Protein AF-A0A9P5Q389-F1 (afdb_monomer)

pLDDT: mean 79.46, std 16.92, range [33.91, 96.62]

Organism: NCBI:txid206335

Radius of gyration: 20.59 Å; Cα contacts (8 Å, |Δi|>4): 496; chains: 1; bounding box: 66×44×54 Å

Structure (mmCIF, N/CA/C/O backbone):
data_AF-A0A9P5Q389-F1
#
_entry.id   AF-A0A9P5Q389-F1
#
loop_
_atom_site.group_PDB
_atom_site.id
_atom_site.type_symbol
_atom_site.label_atom_id
_atom_site.label_alt_id
_atom_site.label_comp_id
_atom_site.label_asym_id
_atom_site.label_entity_id
_atom_site.label_seq_id
_atom_site.pdbx_PDB_ins_code
_atom_site.Cartn_x
_atom_site.Cartn_y
_atom_site.Cartn_z
_atom_site.occupancy
_atom_site.B_iso_or_equiv
_atom_site.auth_seq_id
_atom_site.auth_comp_id
_atom_site.auth_asym_id
_atom_site.auth_atom_id
_atom_site.pdbx_PDB_model_num
ATOM 1 N N . ILE A 1 1 ? -10.014 -5.787 -1.035 1.00 92.19 1 ILE A N 1
ATOM 2 C CA . ILE A 1 1 ? -10.105 -6.565 0.224 1.00 92.19 1 ILE A CA 1
ATOM 3 C C . ILE A 1 1 ? -8.735 -7.150 0.567 1.00 92.19 1 ILE A C 1
ATOM 5 O O . ILE A 1 1 ? -7.929 -7.261 -0.348 1.00 92.19 1 ILE A O 1
ATOM 9 N N . GLN A 1 2 ? -8.460 -7.483 1.830 1.00 91.69 2 GLN A N 1
ATOM 10 C CA . GLN A 1 2 ? -7.205 -8.106 2.279 1.00 91.69 2 GLN A CA 1
ATOM 11 C C . GLN A 1 2 ? -7.466 -8.921 3.549 1.00 91.69 2 GLN A C 1
ATOM 13 O O . GLN A 1 2 ? -7.963 -8.372 4.526 1.00 91.69 2 GLN A O 1
ATOM 18 N N . PHE A 1 3 ? -7.138 -10.213 3.559 1.00 88.88 3 PHE A N 1
ATOM 19 C CA . PHE A 1 3 ? -7.260 -11.040 4.769 1.00 88.88 3 PHE A CA 1
ATOM 20 C C . PHE A 1 3 ? -6.256 -10.568 5.814 1.00 88.88 3 PHE A C 1
ATOM 22 O O . PHE A 1 3 ? -5.120 -10.281 5.440 1.00 88.88 3 PHE A O 1
ATOM 29 N N . LEU A 1 4 ? -6.646 -10.497 7.088 1.00 84.25 4 LEU A N 1
ATOM 30 C CA . LEU A 1 4 ? -5.744 -10.287 8.231 1.00 84.25 4 LEU A CA 1
ATOM 31 C C . LEU A 1 4 ? -5.315 -11.630 8.832 1.00 84.25 4 LEU A C 1
ATOM 33 O O . LEU A 1 4 ? -4.145 -11.810 9.146 1.00 84.25 4 LEU A O 1
ATOM 37 N N . ASP A 1 5 ? -6.252 -12.567 8.911 1.00 84.75 5 ASP A N 1
ATOM 38 C CA . ASP A 1 5 ? -6.086 -13.966 9.300 1.00 84.75 5 ASP A CA 1
ATOM 39 C C . ASP A 1 5 ? -7.323 -14.749 8.803 1.00 84.75 5 ASP A C 1
ATOM 41 O O . ASP A 1 5 ? -8.099 -14.238 7.989 1.00 84.75 5 ASP A O 1
ATOM 45 N N . GLU A 1 6 ? -7.507 -15.985 9.261 1.00 84.94 6 GLU A N 1
ATOM 46 C CA . GLU A 1 6 ? -8.662 -16.827 8.908 1.00 84.94 6 GLU A CA 1
ATOM 47 C C . GLU A 1 6 ? -9.996 -16.321 9.493 1.00 84.94 6 GLU A C 1
ATOM 49 O O . GLU A 1 6 ? -11.072 -16.706 9.042 1.00 84.94 6 GLU A O 1
ATOM 54 N N . THR A 1 7 ? -9.942 -15.445 10.499 1.00 88.88 7 THR A N 1
ATOM 55 C CA . THR A 1 7 ? -11.099 -14.911 11.231 1.00 88.88 7 THR A CA 1
ATOM 56 C C . THR A 1 7 ? -11.498 -13.520 10.747 1.00 88.88 7 THR A C 1
ATOM 58 O O . THR A 1 7 ? -12.670 -13.150 10.857 1.00 88.88 7 THR A O 1
ATOM 61 N N . TYR A 1 8 ? -10.560 -12.742 10.208 1.00 89.94 8 TYR A N 1
ATOM 62 C CA . TYR A 1 8 ? -10.758 -11.331 9.910 1.00 89.94 8 TYR A CA 1
ATOM 63 C C . TYR A 1 8 ? -10.320 -10.922 8.500 1.00 89.94 8 TYR A C 1
ATOM 65 O O . TYR A 1 8 ? -9.252 -11.281 8.001 1.00 89.94 8 TYR A O 1
ATOM 73 N N . LEU A 1 9 ? -11.132 -10.063 7.882 1.00 92.38 9 LEU A N 1
ATOM 74 C CA . LEU A 1 9 ? -10.912 -9.504 6.548 1.00 92.38 9 LEU A CA 1
ATOM 75 C C . LEU A 1 9 ? -11.013 -7.979 6.585 1.00 92.38 9 LEU A C 1
ATOM 77 O O . LEU A 1 9 ? -11.924 -7.425 7.193 1.00 92.38 9 LEU A O 1
ATOM 81 N N . PHE A 1 10 ? -10.138 -7.293 5.859 1.00 94.31 10 PHE A N 1
ATOM 82 C CA . PHE A 1 10 ? -10.276 -5.873 5.575 1.00 94.31 10 PHE A CA 1
ATOM 83 C C . PHE A 1 10 ? -10.960 -5.599 4.237 1.00 94.31 10 PHE A C 1
ATOM 85 O O . PHE A 1 10 ? -10.631 -6.190 3.203 1.00 94.31 10 PHE A O 1
ATOM 92 N N . GLY A 1 11 ? -11.844 -4.606 4.239 1.00 95.25 11 GLY A N 1
ATOM 93 C CA . GLY A 1 11 ? -12.349 -3.936 3.044 1.00 95.25 11 GLY A CA 1
ATOM 94 C C . GLY A 1 11 ? -11.998 -2.452 3.069 1.00 95.25 11 GLY A C 1
ATOM 95 O O . GLY A 1 11 ? -11.975 -1.845 4.131 1.00 95.25 11 GLY A O 1
ATOM 96 N N . VAL A 1 12 ? -11.735 -1.872 1.900 1.00 95.75 12 VAL A N 1
ATOM 97 C CA . VAL A 1 12 ? -11.647 -0.416 1.714 1.00 95.75 12 VAL A CA 1
ATOM 98 C C . VAL A 1 12 ? -12.738 0.011 0.751 1.00 95.75 12 VAL A C 1
ATOM 100 O O . VAL A 1 12 ? -13.027 -0.712 -0.203 1.00 95.75 12 VAL A O 1
ATOM 103 N N . GLY A 1 13 ? -13.346 1.161 1.002 1.00 92.56 13 GLY A N 1
ATOM 104 C CA . GLY A 1 13 ? -14.409 1.699 0.163 1.00 92.56 13 GLY A CA 1
ATOM 105 C C . GLY A 1 13 ? -14.805 3.107 0.582 1.00 92.56 13 GLY A C 1
ATOM 106 O O . GLY A 1 13 ? -14.209 3.683 1.489 1.00 92.56 13 GLY A O 1
ATOM 107 N N . SER A 1 14 ? -15.817 3.659 -0.081 1.00 90.69 14 SER A N 1
ATOM 108 C CA . SER A 1 14 ? -16.408 4.947 0.281 1.00 90.69 14 SER A CA 1
ATOM 109 C C . SER A 1 14 ? -17.821 4.734 0.817 1.00 90.69 14 SER A C 1
ATOM 111 O O . SER A 1 14 ? -18.587 3.944 0.263 1.00 90.69 14 SER A O 1
ATOM 113 N N . ARG A 1 15 ? -18.174 5.426 1.903 1.00 88.75 15 ARG A N 1
ATOM 114 C CA . ARG A 1 15 ? -19.528 5.454 2.464 1.00 88.75 15 ARG A CA 1
ATOM 115 C C . ARG A 1 15 ? -19.932 6.895 2.728 1.00 88.75 15 ARG A C 1
ATOM 117 O O . ARG A 1 15 ? -19.291 7.579 3.522 1.00 88.75 15 ARG A O 1
ATOM 124 N N . SER A 1 16 ? -21.000 7.343 2.069 1.00 88.44 16 SER A N 1
ATOM 125 C CA . SER A 1 16 ? -21.511 8.718 2.175 1.00 88.44 16 SER A CA 1
ATOM 126 C C . SER A 1 16 ? -20.417 9.776 1.952 1.00 88.44 16 SER A C 1
ATOM 128 O O . SER A 1 16 ? -20.293 10.720 2.727 1.00 88.44 16 SER A O 1
ATOM 130 N N . GLY A 1 17 ? -19.567 9.570 0.938 1.00 87.31 17 GLY A N 1
ATOM 131 C CA . GLY A 1 17 ? -18.459 10.473 0.600 1.00 87.31 17 GLY A CA 1
ATOM 132 C C . GLY A 1 17 ? -17.244 10.393 1.530 1.00 87.31 17 GLY A C 1
ATOM 133 O O . GLY A 1 17 ? -16.300 11.154 1.363 1.00 87.31 17 GLY A O 1
ATOM 134 N N . THR A 1 18 ? -17.235 9.486 2.511 1.00 92.44 18 THR A N 1
ATOM 135 C CA . THR A 1 18 ? -16.083 9.259 3.395 1.00 92.44 18 THR A CA 1
ATOM 136 C C . THR A 1 18 ? -15.362 7.979 2.993 1.00 92.44 18 THR A C 1
ATOM 138 O O . THR A 1 18 ? -15.992 6.927 2.902 1.00 92.44 18 THR A O 1
ATOM 141 N N . ALA A 1 19 ? -14.044 8.039 2.811 1.00 95.38 19 ALA A N 1
ATOM 142 C CA . ALA A 1 19 ? -13.217 6.850 2.634 1.00 95.38 19 ALA A CA 1
ATOM 143 C C . ALA A 1 19 ? -13.101 6.071 3.959 1.00 95.38 19 ALA A C 1
ATOM 145 O O . ALA A 1 19 ? -12.779 6.647 4.998 1.00 95.38 19 ALA A O 1
ATOM 146 N N . ILE A 1 20 ? -13.366 4.764 3.935 1.00 96.00 20 ILE A N 1
ATOM 147 C CA . ILE A 1 20 ? -13.424 3.894 5.115 1.00 96.00 20 ILE A CA 1
ATOM 148 C C . ILE A 1 20 ? -12.597 2.625 4.881 1.00 96.00 20 ILE A C 1
ATOM 150 O O . ILE A 1 20 ? -12.678 1.993 3.826 1.00 96.00 20 ILE A O 1
ATOM 154 N N . LEU A 1 21 ? -11.850 2.226 5.909 1.00 96.06 21 LEU A N 1
ATOM 155 C CA . LEU A 1 21 ? -11.305 0.887 6.099 1.00 96.06 21 LEU A CA 1
ATOM 156 C C . LEU A 1 21 ? -12.213 0.130 7.082 1.00 96.06 21 LEU A C 1
ATOM 158 O O . LEU A 1 21 ? -12.346 0.525 8.236 1.00 96.06 21 LEU A O 1
ATOM 162 N N . SER A 1 22 ? -12.829 -0.962 6.644 1.00 95.12 22 SER A N 1
ATOM 163 C CA . SER A 1 22 ? -13.725 -1.794 7.455 1.00 95.12 22 SER A CA 1
ATOM 164 C C . SER A 1 22 ? -13.050 -3.117 7.807 1.00 95.12 22 SER A C 1
ATOM 166 O O . SER A 1 22 ? -12.507 -3.789 6.930 1.00 95.12 22 SER A O 1
ATOM 168 N N . LEU A 1 23 ? -13.113 -3.500 9.080 1.00 93.75 23 LEU A N 1
ATOM 169 C CA . LEU A 1 23 ? -12.704 -4.805 9.592 1.00 93.75 23 LEU A CA 1
ATOM 170 C C . LEU A 1 23 ? -13.939 -5.698 9.721 1.00 93.75 23 LEU A C 1
ATOM 172 O O . LEU A 1 23 ? -14.849 -5.394 10.493 1.00 93.75 23 LEU A O 1
ATOM 176 N N . TYR A 1 24 ? -13.954 -6.802 8.990 1.00 93.25 24 TYR A N 1
ATOM 177 C CA . TYR A 1 24 ? -15.019 -7.796 8.986 1.00 93.25 24 TYR A CA 1
ATOM 178 C C . TYR A 1 24 ? -14.593 -9.029 9.779 1.00 93.25 24 TYR A C 1
ATOM 180 O O . TYR A 1 24 ? -13.467 -9.495 9.627 1.00 93.25 24 TYR A O 1
ATOM 188 N N . ASN A 1 25 ? -15.503 -9.576 10.583 1.00 92.38 25 ASN A N 1
ATOM 189 C CA . ASN A 1 25 ? -15.390 -10.923 11.132 1.00 92.38 25 ASN A CA 1
ATOM 190 C C . ASN A 1 25 ? -15.998 -11.902 10.123 1.00 92.38 25 ASN A C 1
ATOM 192 O O . ASN A 1 25 ? -17.162 -11.761 9.742 1.00 92.38 25 ASN A O 1
ATOM 196 N N . ILE A 1 26 ? -15.187 -12.865 9.698 1.00 93.88 26 ILE A N 1
ATOM 197 C CA . ILE A 1 26 ? -15.511 -13.903 8.719 1.00 93.88 26 ILE A CA 1
ATOM 198 C C . ILE A 1 26 ? -15.415 -15.320 9.305 1.00 93.88 26 ILE A C 1
ATOM 200 O O . ILE A 1 26 ? -15.511 -16.283 8.552 1.00 93.88 26 ILE A O 1
ATOM 204 N N . SER A 1 27 ? -15.300 -15.468 10.634 1.00 91.69 27 SER A N 1
ATOM 205 C CA . SER A 1 27 ? -15.284 -16.780 11.322 1.00 91.69 27 SER A CA 1
ATOM 206 C C . SER A 1 27 ? -16.447 -17.697 10.931 1.00 91.69 27 SER A C 1
ATOM 208 O O . SER A 1 27 ? -16.333 -18.919 10.990 1.00 91.69 27 SER A O 1
ATOM 210 N N . LYS A 1 28 ? -17.579 -17.109 10.528 1.00 91.94 28 LYS A N 1
ATOM 211 C CA . LYS A 1 28 ? -18.717 -17.801 9.927 1.00 91.94 28 LYS A CA 1
ATOM 212 C C . LYS A 1 28 ? -19.056 -17.120 8.607 1.00 91.94 28 LYS A C 1
ATOM 214 O O . LYS A 1 28 ? -19.668 -16.056 8.603 1.00 91.94 28 LYS A O 1
ATOM 219 N N . VAL A 1 29 ? -18.705 -17.752 7.487 1.00 85.62 29 VAL A N 1
ATOM 220 C CA . VAL A 1 29 ? -18.926 -17.207 6.130 1.00 85.62 29 VAL A CA 1
ATOM 221 C C . VAL A 1 29 ? -20.405 -16.905 5.852 1.00 85.62 29 VAL A C 1
ATOM 223 O O . VAL A 1 29 ? -20.724 -15.978 5.116 1.00 85.62 29 VAL A O 1
ATOM 226 N N . THR A 1 30 ? -21.326 -17.630 6.490 1.00 91.50 30 THR A N 1
ATOM 227 C CA . THR A 1 30 ? -22.775 -17.389 6.391 1.00 91.50 30 THR A CA 1
ATOM 228 C C . THR A 1 30 ? -23.250 -16.128 7.122 1.00 91.50 30 THR A C 1
ATOM 230 O O . THR A 1 30 ? -24.386 -15.709 6.929 1.00 91.50 30 THR A O 1
ATOM 233 N N . SER A 1 31 ? -22.410 -15.524 7.965 1.00 91.81 31 SER A N 1
ATOM 234 C CA . SER A 1 31 ? -22.757 -14.397 8.833 1.00 91.81 31 SER A CA 1
ATOM 235 C C . SER A 1 31 ? -21.574 -13.434 8.974 1.00 91.81 31 SER A C 1
ATOM 237 O O . SER A 1 31 ? -21.060 -13.207 10.072 1.00 91.81 31 SER A O 1
ATOM 239 N N . VAL A 1 32 ? -21.140 -12.856 7.855 1.00 92.62 32 VAL A N 1
ATOM 240 C CA . VAL A 1 32 ? -20.089 -11.832 7.847 1.00 92.62 32 VAL A CA 1
ATOM 241 C C . VAL A 1 32 ? -20.609 -10.543 8.485 1.00 92.62 32 VAL A C 1
ATOM 243 O O . VAL A 1 32 ? -21.634 -10.005 8.070 1.00 92.62 32 VAL A O 1
ATOM 246 N N . SER A 1 33 ? -19.885 -10.015 9.473 1.00 93.06 33 SER A N 1
ATOM 247 C CA . SER A 1 33 ? -20.267 -8.789 10.188 1.00 93.06 33 SER A CA 1
ATOM 248 C C . SER A 1 33 ? -19.117 -7.795 10.259 1.00 93.06 33 SER A C 1
ATOM 250 O O . SER A 1 33 ? -17.973 -8.188 10.494 1.00 93.06 33 SER A O 1
ATOM 252 N N . VAL A 1 34 ? -19.416 -6.501 10.141 1.00 92.75 34 VAL A N 1
ATOM 253 C CA . VAL A 1 34 ? -18.435 -5.440 10.405 1.00 92.75 34 VAL A CA 1
ATOM 254 C C . VAL A 1 34 ? -18.197 -5.353 11.910 1.00 92.75 34 VAL A C 1
ATOM 256 O O . VAL A 1 34 ? -19.126 -5.136 12.680 1.00 92.75 34 VAL A O 1
ATOM 259 N N . VAL A 1 35 ? -16.945 -5.510 12.327 1.00 91.56 35 VAL A N 1
ATOM 260 C CA . VAL A 1 35 ? -16.512 -5.365 13.724 1.00 91.56 35 VAL A CA 1
ATOM 261 C C . VAL A 1 35 ? -16.177 -3.912 14.024 1.00 91.56 35 VAL A C 1
ATOM 263 O O . VAL A 1 35 ? -16.454 -3.413 15.114 1.00 91.56 35 VAL A O 1
ATOM 266 N N . ARG A 1 36 ? -15.529 -3.242 13.066 1.00 91.75 36 ARG A N 1
ATOM 267 C CA . ARG A 1 36 ? -14.994 -1.896 13.250 1.00 91.75 36 ARG A CA 1
ATOM 268 C C . ARG A 1 36 ? -14.769 -1.194 11.921 1.00 91.75 36 ARG A C 1
ATOM 270 O O . ARG A 1 36 ? -14.479 -1.834 10.912 1.00 91.75 36 ARG A O 1
ATOM 277 N N . GLU A 1 37 ? -14.838 0.126 11.950 1.00 94.50 37 GLU A N 1
ATOM 278 C CA . GLU A 1 37 ? -14.574 1.000 10.816 1.00 94.50 37 GLU A CA 1
ATOM 279 C C . GLU A 1 37 ? -13.590 2.097 11.196 1.00 94.50 37 GLU A C 1
ATOM 281 O O . GLU A 1 37 ? -13.672 2.690 12.271 1.00 94.50 37 GLU A O 1
ATOM 286 N N . PHE A 1 38 ? -12.680 2.390 10.281 1.00 95.19 38 PHE A N 1
ATOM 287 C CA . PHE A 1 38 ? -11.634 3.382 10.431 1.00 95.19 38 PHE A CA 1
ATOM 288 C C . PHE A 1 38 ? -11.760 4.377 9.281 1.00 95.19 38 PHE A C 1
ATOM 290 O O . PHE A 1 38 ? -11.709 3.995 8.112 1.00 95.19 38 PHE A O 1
ATOM 297 N N . GLU A 1 39 ? -11.945 5.655 9.591 1.00 96.25 39 GLU A N 1
ATOM 298 C CA . GLU A 1 39 ? -11.978 6.696 8.564 1.00 96.25 39 GLU A CA 1
ATOM 299 C C . GLU A 1 39 ? -10.592 6.908 7.976 1.00 96.25 39 GLU A C 1
ATOM 301 O O . GLU A 1 39 ? -9.644 7.175 8.707 1.00 96.25 39 GLU A O 1
ATOM 306 N N . LEU A 1 40 ? -10.474 6.826 6.661 1.00 96.00 40 LEU A N 1
ATOM 307 C CA . LEU A 1 40 ? -9.260 7.177 5.936 1.00 96.00 40 LEU A CA 1
ATOM 308 C C . LEU A 1 40 ? -9.180 8.706 5.746 1.00 96.00 40 LEU A C 1
ATOM 310 O O . LEU A 1 40 ? -10.146 9.415 6.047 1.00 96.00 40 LEU A O 1
ATOM 314 N N . PRO A 1 41 ? -8.035 9.246 5.284 1.00 94.44 41 PRO A N 1
ATOM 315 C CA . PRO A 1 41 ? -7.897 10.676 5.034 1.00 94.44 41 PRO A CA 1
ATOM 316 C C . PRO A 1 41 ? -9.037 11.227 4.171 1.00 94.44 41 PRO A C 1
ATOM 318 O O . PRO A 1 41 ? -9.398 10.635 3.156 1.00 94.44 41 PRO A O 1
ATOM 321 N N . GLY A 1 42 ? -9.573 12.394 4.542 1.00 90.38 42 GLY A N 1
ATOM 322 C CA . GLY A 1 42 ? -10.685 13.015 3.810 1.00 90.38 42 GLY A CA 1
ATOM 323 C C . GLY A 1 42 ? -10.365 13.306 2.340 1.00 90.38 42 GLY A C 1
ATOM 324 O O . GLY A 1 42 ? -11.252 13.258 1.500 1.00 90.38 42 GLY A O 1
ATOM 325 N N . THR A 1 43 ? -9.087 13.507 2.006 1.00 88.88 43 THR A N 1
ATOM 326 C CA . THR A 1 43 ? -8.601 13.688 0.628 1.00 88.88 43 THR A CA 1
ATOM 327 C C . THR A 1 43 ? -8.751 12.442 -0.255 1.00 88.88 43 THR A C 1
ATOM 329 O O . THR A 1 43 ? -8.461 12.504 -1.446 1.00 88.88 43 THR A O 1
ATOM 332 N N . TRP A 1 44 ? -9.167 11.301 0.305 1.00 91.38 44 TRP A N 1
ATOM 333 C CA . TRP A 1 44 ? -9.342 10.032 -0.407 1.00 91.38 44 TRP A CA 1
ATOM 334 C C . TRP A 1 44 ? -10.809 9.741 -0.775 1.00 91.38 44 TRP A C 1
ATOM 336 O O . TRP A 1 44 ? -11.113 8.647 -1.243 1.00 91.38 44 TRP A O 1
ATOM 346 N N . SER A 1 45 ? -11.733 10.687 -0.569 1.00 87.00 45 SER A N 1
ATOM 347 C CA . SER A 1 45 ? -13.169 10.524 -0.864 1.00 87.00 45 SER A CA 1
ATOM 348 C C . SER A 1 45 ? -13.464 10.088 -2.304 1.00 87.00 45 SER A C 1
ATOM 350 O O . SER A 1 45 ? -14.375 9.289 -2.521 1.00 87.00 45 SER A O 1
ATOM 352 N N . ASP A 1 46 ? -12.663 10.569 -3.259 1.00 86.19 46 ASP A N 1
ATOM 353 C CA . ASP A 1 46 ? -12.860 10.406 -4.707 1.00 86.19 46 ASP A CA 1
ATOM 354 C C . ASP A 1 46 ? -11.755 9.559 -5.361 1.00 86.19 46 ASP A C 1
ATOM 356 O O . ASP A 1 46 ? -11.388 9.735 -6.531 1.00 86.19 46 ASP A O 1
ATOM 360 N N . THR A 1 47 ? -11.186 8.626 -4.599 1.00 89.25 47 THR A N 1
ATOM 361 C CA . THR A 1 47 ? -10.103 7.754 -5.057 1.00 89.25 47 THR A CA 1
ATOM 362 C C . THR A 1 47 ? -10.512 6.284 -5.053 1.00 89.25 47 THR A C 1
ATOM 364 O O . THR A 1 47 ? -11.344 5.815 -4.278 1.00 89.25 47 THR A O 1
ATOM 367 N N . THR A 1 48 ? -9.900 5.523 -5.952 1.00 90.81 48 THR A N 1
ATOM 368 C CA . THR A 1 48 ? -9.886 4.068 -5.901 1.00 90.81 48 THR A CA 1
ATOM 369 C C . THR A 1 48 ? -8.836 3.638 -4.892 1.00 90.81 48 THR A C 1
ATOM 371 O O . THR A 1 48 ? -7.649 3.937 -5.040 1.00 90.81 48 THR A O 1
ATOM 374 N N . MET A 1 49 ? -9.270 2.905 -3.873 1.00 94.12 49 MET A N 1
ATOM 375 C CA . MET A 1 49 ? -8.389 2.376 -2.842 1.00 94.12 49 MET A CA 1
ATOM 376 C C . MET A 1 49 ? -8.093 0.902 -3.086 1.00 94.12 49 MET A C 1
ATOM 378 O O . MET A 1 49 ? -8.988 0.115 -3.397 1.00 94.12 49 MET A O 1
ATOM 382 N N . ARG A 1 50 ? -6.835 0.509 -2.902 1.00 94.38 50 ARG A N 1
ATOM 383 C CA . ARG A 1 50 ? -6.397 -0.885 -3.023 1.00 94.38 50 ARG A CA 1
ATOM 384 C C . ARG A 1 50 ? -5.420 -1.251 -1.922 1.00 94.38 50 ARG A C 1
ATOM 386 O O . ARG A 1 50 ? -4.599 -0.434 -1.517 1.00 94.38 50 ARG A O 1
ATOM 393 N N . PHE A 1 51 ? -5.482 -2.497 -1.478 1.00 95.31 51 PHE A N 1
ATOM 394 C CA . PHE A 1 51 ? -4.431 -3.059 -0.639 1.00 95.31 51 PHE A CA 1
ATOM 395 C C . PHE A 1 51 ? -3.249 -3.474 -1.501 1.00 95.31 51 PHE A C 1
ATOM 397 O O . PHE A 1 51 ? -3.431 -3.892 -2.643 1.00 95.31 51 PHE A O 1
ATOM 404 N N . SER A 1 52 ? -2.051 -3.380 -0.936 1.00 94.00 52 SER A N 1
ATOM 405 C CA . SER A 1 52 ? -0.885 -4.086 -1.463 1.00 94.00 52 SER A CA 1
ATOM 406 C C . SER A 1 52 ? -0.577 -5.237 -0.520 1.00 94.00 52 SER A C 1
ATOM 408 O O . SER A 1 52 ? -0.309 -5.020 0.663 1.00 94.00 52 SER A O 1
ATOM 410 N N . THR A 1 53 ? -0.705 -6.459 -1.028 1.00 90.19 53 THR A N 1
ATOM 411 C CA . THR A 1 53 ? -0.515 -7.669 -0.231 1.00 90.19 53 THR A CA 1
ATOM 412 C C . THR A 1 53 ? 0.937 -7.777 0.209 1.00 90.19 53 THR A C 1
ATOM 414 O O . THR A 1 53 ? 1.851 -7.594 -0.593 1.00 90.19 53 THR A O 1
ATOM 417 N N . ASN A 1 54 ? 1.135 -8.071 1.492 1.00 89.81 54 ASN A N 1
ATOM 418 C CA . ASN A 1 54 ? 2.450 -8.331 2.051 1.00 89.81 54 ASN A CA 1
ATOM 419 C C . ASN A 1 54 ? 2.808 -9.809 1.850 1.00 89.81 54 ASN A C 1
ATOM 421 O O . ASN A 1 54 ? 2.178 -10.676 2.462 1.00 89.81 54 ASN A O 1
ATOM 425 N N . SER A 1 55 ? 3.783 -10.069 0.974 1.00 87.12 55 SER A N 1
ATOM 426 C CA . SER A 1 55 ? 4.157 -11.406 0.492 1.00 87.12 55 SER A CA 1
ATOM 427 C C . SER A 1 55 ? 5.046 -12.205 1.445 1.00 87.12 55 SER A C 1
ATOM 429 O O . SER A 1 55 ? 5.255 -13.392 1.206 1.00 87.12 55 SER A O 1
ATOM 431 N N . SER A 1 56 ? 5.543 -11.598 2.530 1.00 81.81 56 SER A N 1
ATOM 432 C CA . SER A 1 56 ? 6.244 -12.351 3.576 1.00 81.81 56 SER A CA 1
ATOM 433 C C . SER A 1 56 ? 5.288 -13.394 4.189 1.00 81.81 56 SER A C 1
ATOM 435 O O . SER A 1 56 ? 4.066 -13.198 4.146 1.00 81.81 56 SER A O 1
ATOM 437 N N . PRO A 1 57 ? 5.770 -14.501 4.766 1.00 75.44 57 PRO A N 1
ATOM 438 C CA . PRO A 1 57 ? 4.941 -15.419 5.538 1.00 75.44 57 PRO A CA 1
ATOM 439 C C . PRO A 1 57 ? 4.370 -14.767 6.805 1.00 75.44 57 PRO A C 1
ATOM 441 O O . PRO A 1 57 ? 4.957 -13.859 7.405 1.00 75.44 57 PRO A O 1
ATOM 444 N N . ARG A 1 58 ? 3.186 -15.215 7.219 1.00 73.00 58 ARG A N 1
ATOM 445 C CA . ARG A 1 58 ? 2.642 -14.921 8.550 1.00 73.00 58 ARG A CA 1
ATOM 446 C C . ARG A 1 58 ? 3.190 -15.948 9.548 1.00 73.00 58 ARG A C 1
ATOM 448 O O . ARG A 1 58 ? 3.673 -17.004 9.155 1.00 73.00 58 ARG A O 1
ATOM 455 N N . SER A 1 59 ? 3.178 -15.608 10.838 1.00 60.44 59 SER A N 1
ATOM 456 C CA . SER A 1 59 ? 3.784 -16.404 11.926 1.00 60.44 59 SER A CA 1
ATOM 457 C C . SER A 1 59 ? 3.211 -17.820 12.096 1.00 60.44 59 SER A C 1
ATOM 459 O O . SER A 1 59 ? 3.738 -18.598 12.878 1.00 60.44 59 SER A O 1
ATOM 461 N N . ASP A 1 60 ? 2.112 -18.128 11.416 1.00 53.12 60 ASP A N 1
ATOM 462 C CA . ASP A 1 60 ? 1.405 -19.409 11.359 1.00 53.12 60 ASP A CA 1
ATOM 463 C C . ASP A 1 60 ? 1.950 -20.370 10.285 1.00 53.12 60 ASP A C 1
ATOM 465 O O . ASP A 1 60 ? 1.576 -21.542 10.271 1.00 53.12 60 ASP A O 1
ATOM 469 N N . VAL A 1 61 ? 2.859 -19.920 9.415 1.00 53.72 61 VAL A N 1
ATOM 470 C CA . VAL A 1 61 ? 3.494 -20.773 8.405 1.00 53.72 61 VAL A CA 1
ATOM 471 C C . VAL A 1 61 ? 4.866 -21.218 8.907 1.00 53.72 61 VAL A C 1
ATOM 473 O O . VAL A 1 61 ? 5.744 -20.389 9.150 1.00 53.72 61 VAL A O 1
ATOM 476 N N . TYR A 1 62 ? 5.061 -22.534 9.053 1.00 48.59 62 TYR A N 1
ATOM 477 C CA . TYR A 1 62 ? 6.371 -23.129 9.335 1.00 48.59 62 TYR A CA 1
ATOM 478 C C . TYR A 1 62 ? 7.388 -22.639 8.299 1.00 48.59 62 TYR A C 1
ATOM 480 O O . TYR A 1 62 ? 7.272 -22.943 7.111 1.00 48.59 62 TYR A O 1
ATOM 488 N N . GLN A 1 63 ? 8.379 -21.872 8.747 1.00 52.97 63 GLN A N 1
ATOM 489 C CA . GLN A 1 63 ? 9.490 -21.471 7.893 1.00 52.97 63 GLN A CA 1
ATOM 490 C C . GLN A 1 63 ? 10.370 -22.686 7.626 1.00 52.97 63 GLN A C 1
ATOM 492 O O . GLN A 1 63 ? 10.722 -23.435 8.539 1.00 52.97 63 GLN A O 1
ATOM 497 N N . THR A 1 64 ? 10.729 -22.889 6.364 1.00 49.03 64 THR A N 1
ATOM 498 C CA . THR A 1 64 ? 11.740 -23.874 5.991 1.00 49.03 64 THR A CA 1
ATOM 499 C C . THR A 1 64 ? 13.089 -23.435 6.555 1.00 49.03 64 THR A C 1
ATOM 501 O O . THR A 1 64 ? 13.464 -22.275 6.400 1.00 49.03 64 THR A O 1
ATOM 504 N N . SER A 1 65 ? 13.829 -24.361 7.171 1.00 48.72 65 SER A N 1
ATOM 505 C CA . SER A 1 65 ? 15.152 -24.115 7.778 1.00 48.72 65 SER A CA 1
ATOM 506 C C . SER A 1 65 ? 16.199 -23.533 6.810 1.00 48.72 65 SER A C 1
ATOM 508 O O . SER A 1 65 ? 17.232 -23.056 7.269 1.00 48.72 65 SER A O 1
ATOM 510 N N . ASP A 1 66 ? 15.934 -23.567 5.501 1.00 51.62 66 ASP A N 1
ATOM 511 C CA . ASP A 1 66 ? 16.814 -23.071 4.437 1.00 51.62 66 ASP A CA 1
ATOM 512 C C . ASP A 1 66 ? 16.498 -21.626 3.997 1.00 51.62 66 ASP A C 1
ATOM 514 O O . ASP A 1 66 ? 17.031 -21.150 2.994 1.00 51.62 66 ASP A O 1
ATOM 518 N N . ALA A 1 67 ? 15.616 -20.913 4.708 1.00 51.91 67 ALA A N 1
ATOM 519 C CA . ALA A 1 67 ? 15.325 -19.515 4.402 1.00 51.91 67 ALA A CA 1
ATOM 520 C C . ALA A 1 67 ? 16.559 -18.635 4.679 1.00 51.91 67 ALA A C 1
ATOM 522 O O . ALA A 1 67 ? 17.055 -18.567 5.804 1.00 51.91 67 ALA A O 1
ATOM 523 N N . LEU A 1 68 ? 17.050 -17.936 3.649 1.00 46.53 68 LEU A N 1
ATOM 524 C CA . LEU A 1 68 ? 18.231 -17.062 3.737 1.00 46.53 68 LEU A CA 1
ATOM 525 C C . LEU A 1 68 ? 17.981 -15.785 4.559 1.00 46.53 68 LEU A C 1
ATOM 527 O O . LEU A 1 68 ? 18.934 -15.116 4.961 1.00 46.53 68 LEU A O 1
ATOM 531 N N . PHE A 1 69 ? 16.717 -15.451 4.831 1.00 54.03 69 PHE A N 1
ATOM 532 C CA . PHE A 1 69 ? 16.313 -14.275 5.594 1.00 54.03 69 PHE A CA 1
ATOM 533 C C . PHE A 1 69 ? 15.320 -14.655 6.695 1.00 54.03 69 PHE A C 1
ATOM 535 O O . PHE A 1 69 ? 14.398 -15.439 6.479 1.00 54.03 69 PHE A O 1
ATOM 542 N N . TYR A 1 70 ? 15.499 -14.077 7.887 1.00 56.09 70 TYR A N 1
ATOM 543 C CA . TYR A 1 70 ? 14.568 -14.265 8.995 1.00 56.09 70 TYR A CA 1
ATOM 544 C C . TYR A 1 70 ? 13.295 -13.450 8.747 1.00 56.09 70 TYR A C 1
ATOM 546 O O . TYR A 1 70 ? 13.306 -12.218 8.700 1.00 56.09 70 TYR A O 1
ATOM 554 N N . THR A 1 71 ? 12.187 -14.157 8.606 1.00 61.16 71 THR A N 1
ATOM 555 C CA . THR A 1 71 ? 10.832 -13.613 8.573 1.00 61.16 71 THR A CA 1
ATOM 556 C C . THR A 1 71 ? 10.515 -12.975 9.932 1.00 61.16 71 THR A C 1
ATOM 558 O O . THR A 1 71 ? 10.558 -13.645 10.962 1.00 61.16 71 THR A O 1
ATOM 561 N N . ALA A 1 72 ? 10.194 -11.677 9.952 1.00 66.75 72 ALA A N 1
ATOM 562 C CA . ALA A 1 72 ? 9.807 -10.935 11.161 1.00 66.75 72 ALA A CA 1
ATOM 563 C C . ALA A 1 72 ? 8.297 -10.603 11.141 1.00 66.75 72 ALA A C 1
ATOM 565 O O . ALA A 1 72 ? 7.913 -9.441 10.932 1.00 66.75 72 ALA A O 1
ATOM 566 N N . PRO A 1 73 ? 7.404 -11.602 11.301 1.00 69.19 73 PRO A N 1
ATOM 567 C CA . PRO A 1 73 ? 5.962 -11.454 11.099 1.00 69.19 73 PRO A CA 1
ATOM 568 C C . PRO A 1 73 ? 5.311 -10.414 12.029 1.00 69.19 73 PRO A C 1
ATOM 570 O O . PRO A 1 73 ? 4.291 -9.814 11.694 1.00 69.19 73 PRO A O 1
ATOM 573 N N . GLU A 1 74 ? 5.896 -10.151 13.193 1.00 72.31 74 GLU A N 1
ATOM 574 C CA . GLU A 1 74 ? 5.476 -9.124 14.150 1.00 72.31 74 GLU A CA 1
ATOM 575 C C . GLU A 1 74 ? 5.749 -7.683 13.691 1.00 72.31 74 GLU A C 1
ATOM 577 O O . GLU A 1 74 ? 5.167 -6.737 14.229 1.00 72.31 74 GLU A O 1
ATOM 582 N N . THR A 1 75 ? 6.597 -7.503 12.679 1.00 80.38 75 THR A N 1
ATOM 583 C CA . THR A 1 75 ? 6.975 -6.186 12.146 1.00 80.38 75 THR A CA 1
ATOM 584 C C . THR A 1 75 ? 6.360 -5.882 10.780 1.00 80.38 75 THR A C 1
ATOM 586 O O . THR A 1 75 ? 6.593 -4.806 10.230 1.00 80.38 75 THR A O 1
ATOM 589 N N . ARG A 1 76 ? 5.525 -6.792 10.260 1.00 87.50 76 ARG A N 1
ATOM 590 C CA . ARG A 1 76 ? 4.867 -6.663 8.955 1.00 87.50 76 ARG A CA 1
ATOM 591 C C . ARG A 1 76 ? 4.132 -5.342 8.795 1.00 87.50 76 ARG A C 1
ATOM 593 O O . ARG A 1 76 ? 3.453 -4.861 9.708 1.00 87.50 76 ARG A O 1
ATOM 600 N N . VAL A 1 77 ? 4.218 -4.804 7.587 1.00 91.75 77 VAL A N 1
ATOM 601 C CA . VAL A 1 77 ? 3.565 -3.558 7.198 1.00 91.75 77 VAL A CA 1
ATOM 602 C C . VAL A 1 77 ? 2.340 -3.847 6.335 1.00 91.75 77 VAL A C 1
ATOM 604 O O . VAL A 1 77 ? 2.388 -4.669 5.422 1.00 91.75 77 VAL A O 1
ATOM 607 N N . LEU A 1 78 ? 1.247 -3.147 6.626 1.00 93.56 78 LEU A N 1
ATOM 608 C CA . LEU A 1 78 ? 0.071 -3.020 5.777 1.00 93.56 78 LEU A CA 1
ATOM 609 C C . LEU A 1 78 ? 0.240 -1.780 4.900 1.00 93.56 78 LEU A C 1
ATOM 611 O O . LEU A 1 78 ? 0.584 -0.714 5.415 1.00 93.56 78 LEU A O 1
ATOM 615 N N . ALA A 1 79 ? -0.060 -1.900 3.608 1.00 95.94 79 ALA A N 1
ATOM 616 C CA . ALA A 1 79 ? -0.069 -0.771 2.687 1.00 95.94 79 ALA A CA 1
ATOM 617 C C . ALA A 1 79 ? -1.417 -0.632 1.973 1.00 95.94 79 ALA A C 1
ATOM 619 O O . ALA A 1 79 ? -1.967 -1.604 1.442 1.00 95.94 79 ALA A O 1
ATOM 620 N N . ILE A 1 80 ? -1.924 0.598 1.924 1.00 96.62 80 ILE A N 1
ATOM 621 C CA . ILE A 1 80 ? -3.128 0.975 1.180 1.00 96.62 80 ILE A CA 1
ATOM 622 C C . ILE A 1 80 ? -2.733 2.055 0.177 1.00 96.62 80 ILE A C 1
ATOM 624 O O . ILE A 1 80 ? -2.216 3.102 0.561 1.00 96.62 80 ILE A O 1
ATOM 628 N N . SER A 1 81 ? -2.972 1.813 -1.109 1.00 94.94 81 SER A N 1
ATOM 629 C CA . SER A 1 81 ? -2.834 2.842 -2.138 1.00 94.94 81 SER A CA 1
ATOM 630 C C . SER A 1 81 ? -4.166 3.533 -2.380 1.00 94.94 81 SER A C 1
ATOM 632 O O . SER A 1 81 ? -5.198 2.873 -2.466 1.00 94.94 81 SER A O 1
ATOM 634 N N . SER A 1 82 ? -4.109 4.843 -2.569 1.00 93.00 82 SER A N 1
ATOM 635 C CA . SER A 1 82 ? -5.206 5.706 -2.982 1.00 93.00 82 SER A CA 1
ATOM 636 C C . SER A 1 82 ? -4.856 6.303 -4.341 1.00 93.00 82 SER A C 1
ATOM 638 O O . SER A 1 82 ? -3.853 7.009 -4.481 1.00 93.00 82 SER A O 1
ATOM 640 N N . ILE A 1 83 ? -5.640 5.934 -5.355 1.00 89.38 83 ILE A N 1
ATOM 641 C CA . ILE A 1 83 ? -5.436 6.302 -6.757 1.00 89.38 83 ILE A CA 1
ATOM 642 C C . ILE A 1 83 ? -6.630 7.151 -7.206 1.00 89.38 83 ILE A C 1
ATOM 644 O O . ILE A 1 83 ? -7.757 6.666 -7.153 1.00 89.38 83 ILE A O 1
ATOM 648 N N . PRO A 1 84 ? -6.426 8.391 -7.659 1.00 84.62 84 PRO A N 1
ATOM 649 C CA . PRO A 1 84 ? -7.496 9.253 -8.165 1.00 84.62 84 PRO A CA 1
ATOM 650 C C . PRO A 1 84 ? -8.366 8.558 -9.223 1.00 84.62 84 PRO A C 1
ATOM 652 O O . PRO A 1 84 ? -7.840 7.936 -10.145 1.00 84.62 84 PRO A O 1
ATOM 655 N N . THR A 1 85 ? -9.694 8.663 -9.101 1.00 78.69 85 THR A N 1
ATOM 656 C CA . THR A 1 85 ? -10.643 8.088 -10.082 1.00 78.69 85 THR A CA 1
ATOM 657 C C . THR A 1 85 ? -10.715 8.893 -11.378 1.00 78.69 85 THR A C 1
ATOM 659 O O . THR A 1 85 ? -10.938 8.330 -12.447 1.00 78.69 85 THR A O 1
ATOM 662 N N . VAL A 1 86 ? -10.495 10.207 -11.294 1.00 70.25 86 VAL A N 1
ATOM 663 C CA . VAL A 1 86 ? -10.489 11.125 -12.432 1.00 70.25 86 VAL A CA 1
ATOM 664 C C . VAL A 1 86 ? -9.174 11.889 -12.426 1.00 70.25 86 VAL A C 1
ATOM 666 O O . VAL A 1 86 ? -8.837 12.567 -11.457 1.00 70.25 86 VAL A O 1
ATOM 669 N N . ILE A 1 87 ? -8.433 11.808 -13.529 1.00 64.69 87 ILE A N 1
ATOM 670 C CA . ILE A 1 87 ? -7.303 12.702 -13.775 1.00 64.69 87 ILE A CA 1
ATOM 671 C C . ILE A 1 87 ? -7.927 14.041 -14.175 1.00 64.69 87 ILE A C 1
ATOM 673 O O . ILE A 1 87 ? -8.429 14.175 -15.292 1.00 64.69 87 ILE A O 1
ATOM 677 N N . SER A 1 88 ? -7.999 15.015 -13.262 1.00 55.06 88 SER A N 1
ATOM 678 C CA . SER A 1 88 ? -8.542 16.327 -13.641 1.00 55.06 88 SER A CA 1
ATOM 679 C C . SER A 1 88 ? -7.653 17.007 -14.686 1.00 55.06 88 SER A C 1
ATOM 681 O O . SER A 1 88 ? -6.486 16.658 -14.883 1.00 55.06 88 SER A O 1
ATOM 683 N N . ARG A 1 89 ? -8.223 18.007 -15.366 1.00 51.84 89 ARG A N 1
ATOM 684 C CA . ARG A 1 89 ? -7.586 18.755 -16.461 1.00 51.84 89 ARG A CA 1
ATOM 685 C C . ARG A 1 89 ? -6.264 19.437 -16.067 1.00 51.84 89 ARG A C 1
ATOM 687 O O . ARG A 1 89 ? -5.540 19.853 -16.962 1.00 51.84 89 ARG A O 1
ATOM 694 N N . SER A 1 90 ? -5.939 19.536 -14.771 1.00 55.91 90 SER A N 1
ATOM 695 C CA . SER A 1 90 ? -4.650 20.047 -14.280 1.00 55.91 90 SER A CA 1
ATOM 696 C C . SER A 1 90 ? -3.488 19.053 -14.423 1.00 55.91 90 SER A C 1
ATOM 698 O O . SER A 1 90 ? -2.347 19.426 -14.169 1.00 55.91 90 SER A O 1
ATOM 700 N N . GLY A 1 91 ? -3.744 17.799 -14.820 1.00 52.62 91 GLY A N 1
ATOM 701 C CA . GLY A 1 91 ? -2.702 16.814 -15.138 1.00 52.62 91 GLY A CA 1
ATOM 702 C C . GLY A 1 91 ? -1.892 16.300 -13.941 1.00 52.62 91 GLY A C 1
ATOM 703 O O . GLY A 1 91 ? -1.006 15.470 -14.134 1.00 52.62 91 GLY A O 1
ATOM 704 N N . TYR A 1 92 ? -2.199 16.744 -12.718 1.00 57.91 92 TYR A N 1
ATOM 705 C CA . TYR A 1 92 ? -1.480 16.359 -11.508 1.00 57.91 92 TYR A CA 1
ATOM 706 C C . TYR A 1 92 ? -2.443 15.896 -10.417 1.00 57.91 92 TYR A C 1
ATOM 708 O O . TYR A 1 92 ? -3.166 16.703 -9.836 1.00 57.91 92 TYR A O 1
ATOM 716 N N . TYR A 1 93 ? -2.419 14.594 -10.130 1.00 65.25 93 TYR A N 1
ATOM 717 C CA . TYR A 1 93 ? -2.906 14.059 -8.865 1.00 65.25 93 TYR A CA 1
ATOM 718 C C . TYR A 1 93 ? -1.923 13.018 -8.344 1.00 65.25 93 TYR A C 1
ATOM 720 O O . TYR A 1 93 ? -1.634 12.050 -9.058 1.00 65.25 93 TYR A O 1
ATOM 728 N N . PRO A 1 94 ? -1.433 13.182 -7.111 1.00 75.56 94 PRO A N 1
ATOM 729 C CA . PRO A 1 94 ? -0.482 12.252 -6.544 1.00 75.56 94 PRO A CA 1
ATOM 730 C C . PRO A 1 94 ? -1.154 10.928 -6.178 1.00 75.56 94 PRO A C 1
ATOM 732 O O . PRO A 1 94 ? -2.258 10.884 -5.624 1.00 75.56 94 PRO A O 1
ATOM 735 N N . VAL A 1 95 ? -0.449 9.829 -6.434 1.00 87.62 95 VAL A N 1
ATOM 736 C CA . VAL A 1 95 ? -0.795 8.540 -5.831 1.00 87.62 95 VAL A CA 1
ATOM 737 C C . VAL A 1 95 ? -0.339 8.583 -4.377 1.00 87.62 95 VAL A C 1
ATOM 739 O O . VAL A 1 95 ? 0.812 8.907 -4.099 1.00 87.62 95 VAL A O 1
ATOM 742 N N . ASN A 1 96 ? -1.231 8.253 -3.446 1.00 92.19 96 ASN A N 1
ATOM 743 C CA . ASN A 1 96 ? -0.908 8.255 -2.021 1.00 92.19 96 ASN A CA 1
ATOM 744 C C . ASN A 1 96 ? -0.802 6.827 -1.501 1.00 92.19 96 ASN A C 1
ATOM 746 O O . ASN A 1 96 ? -1.678 6.003 -1.772 1.00 92.19 96 ASN A O 1
ATOM 750 N N . TRP A 1 97 ? 0.241 6.538 -0.730 1.00 95.25 97 TRP A N 1
ATOM 751 C CA . TRP A 1 97 ? 0.413 5.256 -0.051 1.00 95.25 97 TRP A CA 1
ATOM 752 C C . TRP A 1 97 ? 0.395 5.460 1.450 1.00 95.25 97 TRP A C 1
ATOM 754 O O . TRP A 1 97 ? 1.229 6.180 1.989 1.00 95.25 97 TRP A O 1
ATOM 764 N N . LEU A 1 98 ? -0.552 4.815 2.119 1.00 96.31 98 LEU A N 1
ATOM 765 C CA . LEU A 1 98 ? -0.640 4.779 3.568 1.00 96.31 98 LEU A CA 1
ATOM 766 C C . LEU A 1 98 ? -0.019 3.480 4.069 1.00 96.31 98 LEU A C 1
ATOM 768 O O . LEU A 1 98 ? -0.384 2.405 3.592 1.00 96.31 98 LEU A O 1
ATOM 772 N N . PHE A 1 99 ? 0.877 3.593 5.045 1.00 96.19 99 PHE A N 1
ATOM 773 C CA . PHE A 1 99 ? 1.524 2.466 5.703 1.00 96.19 99 PHE A CA 1
ATOM 774 C C . PHE A 1 99 ? 1.247 2.463 7.206 1.00 96.19 99 PHE A C 1
ATOM 776 O O . PHE A 1 99 ? 1.164 3.515 7.846 1.00 96.19 99 PHE A O 1
ATOM 783 N N . LEU A 1 100 ? 1.132 1.263 7.770 1.00 93.88 100 LEU A N 1
ATOM 784 C CA . LEU A 1 100 ? 1.077 1.017 9.210 1.00 93.88 100 LEU A CA 1
ATOM 785 C C . LEU A 1 100 ? 1.514 -0.410 9.537 1.00 93.88 100 LEU A C 1
ATOM 787 O O . LEU A 1 100 ? 1.504 -1.278 8.669 1.00 93.88 100 LEU A O 1
ATOM 791 N N . LYS A 1 101 ? 1.852 -0.681 10.798 1.00 91.06 101 LYS A N 1
ATOM 792 C CA . LYS A 1 101 ? 2.106 -2.055 11.254 1.00 91.06 101 LYS A CA 1
ATOM 793 C C . LYS A 1 101 ? 0.819 -2.878 11.215 1.00 91.06 101 LYS A C 1
ATOM 795 O O . LYS A 1 101 ? -0.192 -2.452 11.769 1.00 91.06 101 LYS A O 1
ATOM 800 N N . GLU A 1 102 ? 0.868 -4.086 10.649 1.00 88.31 102 GLU A N 1
ATOM 801 C CA . GLU A 1 102 ? -0.265 -5.029 10.663 1.00 88.31 102 GLU A CA 1
ATOM 802 C C . GLU A 1 102 ? -0.710 -5.342 12.105 1.00 88.31 102 GLU A C 1
ATOM 804 O O . GLU A 1 102 ? -1.901 -5.471 12.391 1.00 88.31 102 GLU A O 1
ATOM 809 N N . THR A 1 103 ? 0.241 -5.374 13.048 1.00 85.69 103 THR A N 1
ATOM 810 C CA . THR A 1 103 ? -0.008 -5.638 14.474 1.00 85.69 103 THR A CA 1
ATOM 811 C C . THR A 1 103 ? -0.888 -4.601 15.164 1.00 85.69 103 THR A C 1
ATOM 813 O O . THR A 1 103 ? -1.455 -4.906 16.212 1.00 85.69 103 THR A O 1
ATOM 816 N N . TYR A 1 104 ? -1.086 -3.423 14.563 1.00 86.75 104 TYR A N 1
ATOM 817 C CA . TYR A 1 104 ? -2.062 -2.438 15.031 1.00 86.75 104 TYR A CA 1
ATOM 818 C C . TYR A 1 104 ? -3.470 -3.039 15.177 1.00 86.75 104 TYR A C 1
ATOM 820 O O . TYR A 1 104 ? -4.213 -2.663 16.083 1.00 86.75 104 TYR A O 1
ATOM 828 N N . PHE A 1 105 ? -3.814 -3.998 14.313 1.00 84.19 105 PHE A N 1
ATOM 829 C CA . PHE A 1 105 ? -5.132 -4.622 14.267 1.00 84.19 105 PHE A CA 1
ATOM 830 C C . PHE A 1 105 ? -5.226 -5.961 15.000 1.00 84.19 105 PHE A C 1
ATOM 832 O O . PHE A 1 105 ? -6.277 -6.597 14.934 1.00 84.19 105 PHE A O 1
ATOM 839 N N . ARG A 1 106 ? -4.180 -6.397 15.723 1.00 75.75 106 ARG A N 1
ATOM 840 C CA . ARG A 1 106 ? -4.277 -7.592 16.575 1.00 75.75 106 ARG A CA 1
ATOM 841 C C . ARG A 1 106 ? -5.292 -7.325 17.698 1.00 75.75 106 ARG A C 1
ATOM 843 O O . ARG A 1 106 ? -5.034 -6.601 18.666 1.00 75.75 106 ARG A O 1
ATOM 850 N N . TYR A 1 107 ? -6.494 -7.855 17.496 1.00 60.44 107 TYR A N 1
ATOM 851 C CA . TYR A 1 107 ? -7.625 -7.833 18.420 1.00 60.44 107 TYR A CA 1
ATOM 852 C C . TYR A 1 107 ? -7.376 -8.832 19.570 1.00 60.44 107 TYR A C 1
ATOM 854 O O . TYR A 1 107 ? -6.684 -9.822 19.339 1.00 60.44 107 TYR A O 1
ATOM 862 N N . PRO A 1 108 ? -7.902 -8.635 20.797 1.00 53.88 108 PRO A N 1
ATOM 863 C CA . PRO A 1 108 ? -8.767 -7.563 21.293 1.00 53.88 108 PRO A CA 1
ATOM 864 C C . PRO A 1 108 ? -7.979 -6.512 22.087 1.00 53.88 108 PRO A C 1
ATOM 866 O O . PRO A 1 108 ? -8.186 -6.343 23.284 1.00 53.88 108 PRO A O 1
ATOM 869 N N . SER A 1 109 ? -7.039 -5.792 21.475 1.00 53.19 109 SER A N 1
ATOM 870 C CA . SER A 1 109 ? -6.182 -4.901 22.275 1.00 53.19 109 SER A CA 1
ATOM 871 C C . SER A 1 109 ? -6.801 -3.534 22.615 1.00 53.19 109 SER A C 1
ATOM 873 O O . SER A 1 109 ? -6.323 -2.879 23.538 1.00 53.19 109 SER A O 1
ATOM 875 N N . ARG A 1 110 ? -7.863 -3.074 21.926 1.00 62.25 110 ARG A N 1
ATOM 876 C CA . ARG A 1 110 ? -8.371 -1.693 22.087 1.00 62.25 110 ARG A CA 1
ATOM 877 C C . ARG A 1 110 ? -9.880 -1.584 22.315 1.00 62.25 110 ARG A C 1
ATOM 879 O O . ARG A 1 110 ? -10.672 -1.991 21.457 1.00 62.25 110 ARG A O 1
ATOM 886 N N . LYS A 1 111 ? -10.260 -0.926 23.421 1.00 65.88 111 LYS A N 1
ATOM 887 C CA . LYS A 1 111 ? -11.626 -0.462 23.756 1.00 65.88 111 LYS A CA 1
ATOM 888 C C . LYS A 1 111 ? -12.059 0.741 22.898 1.00 65.88 111 LYS A C 1
ATOM 890 O O . LYS A 1 111 ? -12.595 1.719 23.409 1.00 65.88 111 LYS A O 1
ATOM 895 N N . ASP A 1 112 ? -11.786 0.696 21.603 1.00 72.69 112 ASP A N 1
ATOM 896 C CA . ASP A 1 112 ? -12.207 1.752 20.689 1.00 72.69 112 ASP A CA 1
ATOM 897 C C . ASP A 1 112 ? -13.673 1.549 20.283 1.00 72.69 112 ASP A C 1
ATOM 899 O O . ASP A 1 112 ? -14.161 0.412 20.223 1.00 72.69 112 ASP A O 1
ATOM 903 N N . GLY A 1 113 ? -14.357 2.652 19.969 1.00 83.31 113 GLY A N 1
ATOM 904 C CA . GLY A 1 113 ? -15.713 2.624 19.423 1.00 83.31 113 GLY A CA 1
ATOM 905 C C . GLY A 1 113 ? -15.807 1.873 18.089 1.00 83.31 113 GLY A C 1
ATOM 906 O O . GLY A 1 113 ? -14.802 1.496 17.483 1.00 83.31 113 GLY A O 1
ATOM 907 N N . PHE A 1 114 ? -17.039 1.666 17.615 1.00 90.25 114 PHE A N 1
ATOM 908 C CA . PHE A 1 114 ? -17.288 1.002 16.332 1.00 90.25 114 PHE A CA 1
ATOM 909 C C . PHE A 1 114 ? -16.659 1.761 15.154 1.00 90.25 114 PHE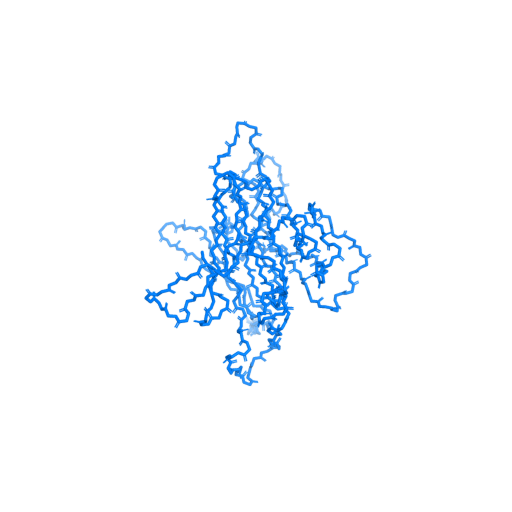 A C 1
ATOM 911 O O . PHE A 1 114 ? -16.015 1.152 14.306 1.00 90.25 114 PHE A O 1
ATOM 918 N N . ARG A 1 115 ? -16.814 3.090 15.123 1.00 92.62 115 ARG A N 1
ATOM 919 C CA . ARG A 1 115 ? -16.223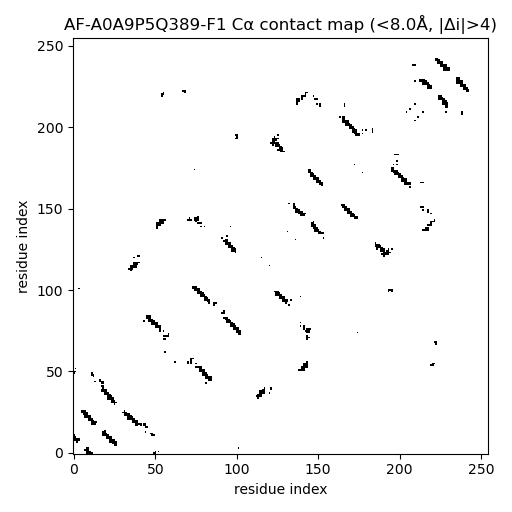 3.972 14.111 1.00 92.62 115 ARG A CA 1
ATOM 920 C C . ARG A 1 115 ? -15.115 4.810 14.736 1.00 92.62 115 ARG A C 1
ATOM 922 O O . ARG A 1 115 ? -15.351 5.510 15.720 1.00 92.62 115 ARG A O 1
ATOM 929 N N . ILE A 1 116 ? -13.930 4.753 14.142 1.00 93.25 116 ILE A N 1
ATOM 930 C CA . ILE A 1 116 ? -12.734 5.466 14.584 1.00 93.25 116 ILE A CA 1
ATOM 931 C C . ILE A 1 116 ? -12.394 6.532 13.551 1.00 93.25 116 ILE A C 1
ATOM 933 O O . ILE A 1 116 ? -12.149 6.236 12.383 1.00 93.25 116 ILE A O 1
ATOM 937 N N . LEU A 1 117 ? -12.389 7.785 13.990 1.00 94.50 117 LEU A N 1
ATOM 938 C CA . LEU A 1 117 ? -12.167 8.941 13.125 1.00 94.50 117 LEU A CA 1
ATOM 939 C C . LEU A 1 117 ? -10.693 9.050 12.730 1.00 94.50 117 LEU A C 1
ATOM 941 O O . LEU A 1 117 ? -9.821 8.719 13.537 1.00 94.50 117 LEU A O 1
ATOM 945 N N . TRP A 1 118 ? -10.390 9.609 11.554 1.00 94.88 118 TRP A N 1
ATOM 946 C CA . TRP A 1 118 ? -9.004 9.726 11.064 1.00 94.88 118 TRP A CA 1
ATOM 947 C C . TRP A 1 118 ? -8.092 10.430 12.076 1.00 94.88 118 TRP A C 1
ATOM 949 O O . TRP A 1 118 ? -7.003 9.954 12.380 1.00 94.88 118 TRP A O 1
ATOM 959 N N . ARG A 1 119 ? -8.581 11.501 12.713 1.00 93.31 119 ARG A N 1
ATOM 960 C CA . ARG A 1 119 ? -7.862 12.232 13.776 1.00 93.31 119 ARG A CA 1
ATOM 961 C C . ARG A 1 119 ? -7.424 11.362 14.966 1.00 93.31 119 ARG A C 1
ATOM 963 O O . ARG A 1 119 ? -6.525 11.752 15.700 1.00 93.31 119 ARG A O 1
ATOM 970 N N . GLN A 1 120 ? -8.067 10.213 15.188 1.00 92.12 120 GLN A N 1
ATOM 971 C CA . GLN A 1 120 ? -7.777 9.305 16.301 1.00 92.12 120 GLN A CA 1
ATOM 972 C C . GLN A 1 120 ? -6.745 8.243 15.928 1.00 92.12 120 GLN A C 1
ATOM 974 O O . GLN A 1 120 ? -5.847 7.974 16.725 1.00 92.12 120 GLN A O 1
ATOM 979 N N . TRP A 1 121 ? -6.852 7.627 14.747 1.00 92.94 121 TRP A N 1
ATOM 980 C CA . TRP A 1 121 ? -5.960 6.525 14.367 1.00 92.94 121 TRP A CA 1
ATOM 981 C C . TRP A 1 121 ? -4.888 6.903 13.337 1.00 92.94 121 TRP A C 1
ATOM 983 O O . TRP A 1 121 ? -3.865 6.226 13.256 1.00 92.94 121 TRP A O 1
ATOM 993 N N . GLY A 1 122 ? -5.042 8.026 12.634 1.00 94.19 122 GLY A N 1
ATOM 994 C CA . GLY A 1 122 ? -4.056 8.541 11.681 1.00 94.19 122 GLY A CA 1
ATOM 995 C C . GLY A 1 122 ? -2.696 8.839 12.316 1.00 94.19 122 GLY A C 1
ATOM 996 O O . GLY A 1 122 ? -1.670 8.722 11.659 1.00 94.19 122 GLY A O 1
ATOM 997 N N . GLN A 1 123 ? -2.652 9.090 13.630 1.00 93.81 123 GLN A N 1
ATOM 998 C CA . GLN A 1 123 ? -1.398 9.209 14.383 1.00 93.81 123 GLN A CA 1
ATOM 999 C C . GLN A 1 123 ? -0.548 7.924 14.401 1.00 93.81 123 GLN A C 1
ATOM 1001 O O . GLN A 1 123 ? 0.626 7.996 14.748 1.00 93.81 123 GLN A O 1
ATOM 1006 N N . TYR A 1 124 ? -1.118 6.765 14.059 1.00 93.25 124 TYR A N 1
ATOM 1007 C CA . TYR A 1 124 ? -0.412 5.483 13.947 1.00 93.25 124 TYR A CA 1
ATOM 1008 C C . TYR A 1 124 ? -0.040 5.130 12.498 1.00 93.25 124 TYR A C 1
ATOM 1010 O O . TYR A 1 124 ? 0.525 4.067 12.252 1.00 93.25 124 TYR A O 1
ATOM 1018 N N . CYS A 1 125 ? -0.372 6.000 11.546 1.00 94.69 125 CYS A N 1
ATOM 1019 C CA . CYS A 1 125 ? -0.131 5.797 10.126 1.00 94.69 125 CYS A CA 1
ATOM 1020 C C . CYS A 1 125 ? 0.973 6.730 9.631 1.00 94.69 125 CYS A C 1
ATOM 1022 O O . CYS A 1 125 ? 1.257 7.765 10.234 1.00 94.69 125 CYS A O 1
ATOM 1024 N N . ILE A 1 126 ? 1.550 6.386 8.490 1.00 95.12 126 ILE A N 1
ATOM 1025 C CA . ILE A 1 126 ? 2.401 7.274 7.698 1.00 95.12 126 ILE A CA 1
ATOM 1026 C C . ILE A 1 126 ? 1.889 7.280 6.258 1.00 95.12 126 ILE A C 1
ATOM 1028 O O . ILE A 1 126 ? 1.370 6.270 5.785 1.00 95.12 126 ILE A O 1
ATOM 1032 N N . ILE A 1 127 ? 2.001 8.410 5.568 1.00 94.94 127 ILE A N 1
ATOM 1033 C CA . ILE A 1 127 ? 1.536 8.591 4.195 1.00 94.94 127 ILE A CA 1
ATOM 1034 C C . ILE A 1 127 ? 2.686 9.125 3.351 1.00 94.94 127 ILE A C 1
ATOM 1036 O O . ILE A 1 127 ? 3.281 10.157 3.669 1.00 94.94 127 ILE A O 1
ATOM 1040 N N . LYS A 1 128 ? 2.970 8.415 2.262 1.00 93.19 128 LYS A N 1
ATOM 1041 C CA . LYS A 1 128 ? 3.884 8.846 1.212 1.00 93.19 128 LYS A CA 1
ATOM 1042 C C . LYS A 1 128 ? 3.092 9.366 0.022 1.00 93.19 128 LYS A C 1
ATOM 1044 O O . LYS A 1 128 ? 2.178 8.689 -0.457 1.00 93.19 128 LYS A O 1
ATOM 1049 N N . GLU A 1 129 ? 3.475 10.543 -0.453 1.00 90.44 129 GLU A N 1
ATOM 1050 C CA . GLU A 1 129 ? 2.969 11.113 -1.695 1.00 90.44 129 GLU A CA 1
ATOM 1051 C C . GLU A 1 129 ? 3.909 10.725 -2.840 1.00 90.44 129 GLU A C 1
ATOM 1053 O O . GLU A 1 129 ? 5.129 10.864 -2.731 1.00 90.44 129 GLU A O 1
ATOM 1058 N N . ILE A 1 130 ? 3.357 10.190 -3.928 1.00 87.50 130 ILE A N 1
ATOM 1059 C CA . ILE A 1 130 ? 4.122 9.822 -5.117 1.00 87.50 130 ILE A CA 1
ATOM 1060 C C . ILE A 1 130 ? 3.845 10.846 -6.215 1.00 87.50 130 ILE A C 1
ATOM 1062 O O . ILE A 1 130 ? 2.859 10.760 -6.951 1.00 87.50 130 ILE A O 1
ATOM 1066 N N . GLU A 1 131 ? 4.756 11.812 -6.301 1.00 78.44 131 GLU A N 1
ATOM 1067 C CA . GLU A 1 131 ? 4.758 12.921 -7.256 1.00 78.44 131 GLU A CA 1
ATOM 1068 C C . GLU A 1 131 ? 5.317 12.469 -8.617 1.00 78.44 131 GLU A C 1
ATOM 1070 O O . GLU A 1 131 ? 6.409 12.844 -9.045 1.00 78.44 131 GLU A O 1
ATOM 1075 N N . THR A 1 132 ? 4.632 11.558 -9.305 1.00 72.81 132 THR A N 1
ATOM 1076 C CA . THR A 1 132 ? 5.070 11.091 -10.632 1.00 72.81 132 THR A CA 1
ATOM 1077 C C . THR A 1 132 ? 3.869 10.864 -11.536 1.00 72.81 132 THR A C 1
ATOM 1079 O O . THR A 1 132 ? 2.791 10.503 -11.067 1.00 72.81 132 THR A O 1
ATOM 1082 N N . THR A 1 133 ? 4.048 11.070 -12.846 1.00 73.06 133 THR A N 1
ATOM 1083 C CA . THR A 1 133 ? 3.006 10.856 -13.854 1.00 73.06 133 THR A CA 1
ATOM 1084 C C . THR A 1 133 ? 2.331 9.490 -13.665 1.00 73.06 133 THR A C 1
ATOM 1086 O O . THR A 1 133 ? 3.033 8.470 -13.596 1.00 73.06 133 THR A O 1
ATOM 1089 N N . PRO A 1 134 ? 0.985 9.437 -13.619 1.00 65.75 134 PRO A N 1
ATOM 1090 C CA . PRO A 1 134 ? 0.251 8.179 -13.589 1.00 65.75 134 PRO A CA 1
ATOM 1091 C C . PRO A 1 134 ? 0.734 7.258 -14.717 1.00 65.75 134 PRO A C 1
ATOM 1093 O O . PRO A 1 134 ? 0.761 7.650 -15.880 1.00 65.75 134 PRO A O 1
ATOM 1096 N N . GLY A 1 135 ? 1.181 6.048 -14.371 1.00 74.75 135 GLY A N 1
ATOM 1097 C CA . GLY A 1 135 ? 1.741 5.091 -15.333 1.00 74.75 135 GLY A CA 1
ATOM 1098 C C . GLY A 1 135 ? 3.272 5.043 -15.418 1.00 74.75 135 GLY A C 1
ATOM 1099 O O . GLY A 1 135 ? 3.790 4.101 -16.016 1.00 74.75 135 GLY A O 1
ATOM 1100 N N . ALA A 1 136 ? 4.013 5.938 -14.762 1.00 83.25 136 ALA A N 1
ATOM 1101 C CA . ALA A 1 136 ? 5.466 5.790 -14.600 1.00 83.25 136 ALA A CA 1
ATOM 1102 C C . ALA A 1 136 ? 5.845 4.905 -13.397 1.00 83.25 136 ALA A C 1
ATOM 1104 O O . ALA A 1 136 ? 6.926 4.328 -13.377 1.00 83.25 136 ALA A O 1
ATOM 1105 N N . ILE A 1 137 ? 4.949 4.750 -12.420 1.00 88.69 137 ILE A N 1
ATOM 1106 C CA . ILE A 1 137 ? 5.196 3.963 -11.205 1.00 88.69 137 ILE A CA 1
ATOM 1107 C C . ILE A 1 137 ? 4.532 2.584 -11.294 1.00 88.69 137 ILE A C 1
ATOM 1109 O O . ILE A 1 137 ? 3.402 2.457 -11.779 1.00 88.69 137 ILE A O 1
ATOM 1113 N N . ARG A 1 138 ? 5.222 1.544 -10.815 1.00 90.75 138 ARG A N 1
ATOM 1114 C CA . ARG A 1 138 ? 4.679 0.196 -10.567 1.00 90.75 138 ARG A CA 1
ATOM 1115 C C . ARG A 1 138 ? 4.877 -0.179 -9.101 1.00 90.75 138 ARG A C 1
ATOM 1117 O O . ARG A 1 138 ? 5.950 0.064 -8.556 1.00 90.75 138 ARG A O 1
ATOM 1124 N N . GLY A 1 139 ? 3.845 -0.737 -8.471 1.00 91.31 139 GLY A N 1
ATOM 1125 C CA . GLY A 1 139 ? 3.801 -1.015 -7.031 1.00 91.31 139 GLY A CA 1
ATOM 1126 C C . GLY A 1 139 ? 2.737 -0.201 -6.276 1.00 91.31 139 GLY A C 1
ATOM 1127 O O . GLY A 1 139 ? 1.863 0.405 -6.909 1.00 91.31 139 GLY A O 1
ATOM 1128 N N . PRO A 1 140 ? 2.771 -0.194 -4.933 1.00 94.00 140 PRO A N 1
ATOM 1129 C CA . PRO A 1 140 ? 3.830 -0.744 -4.087 1.00 94.00 140 PRO A CA 1
ATOM 1130 C C . PRO A 1 140 ? 3.747 -2.273 -3.952 1.00 94.00 140 PRO A C 1
ATOM 1132 O O . PRO A 1 140 ? 2.659 -2.842 -3.951 1.00 94.00 140 PRO A O 1
ATOM 1135 N N . TYR A 1 141 ? 4.898 -2.928 -3.809 1.00 93.44 141 TYR A N 1
ATOM 1136 C CA . TYR A 1 141 ? 5.024 -4.358 -3.507 1.00 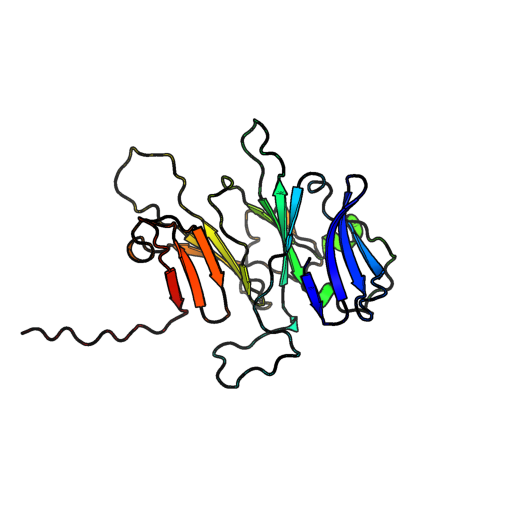93.44 141 TYR A CA 1
ATOM 1137 C C . TYR A 1 141 ? 5.590 -4.502 -2.102 1.00 93.44 141 TYR A C 1
ATOM 1139 O O . TYR A 1 141 ? 6.669 -3.985 -1.821 1.00 93.44 141 TYR A O 1
ATOM 1147 N N . VAL A 1 142 ? 4.857 -5.153 -1.206 1.00 92.19 142 VAL A N 1
ATOM 1148 C CA . VAL A 1 142 ? 5.209 -5.202 0.216 1.00 92.19 142 VAL A CA 1
ATOM 1149 C C . VAL A 1 142 ? 5.778 -6.574 0.554 1.00 92.19 142 VAL A C 1
ATOM 1151 O O . VAL A 1 142 ? 5.152 -7.586 0.250 1.00 92.19 142 VAL A O 1
ATOM 1154 N N . VAL A 1 143 ? 6.935 -6.605 1.214 1.00 89.19 143 VAL A N 1
ATOM 1155 C CA . VAL A 1 143 ? 7.595 -7.827 1.691 1.00 89.19 143 VAL A CA 1
ATOM 1156 C C . VAL A 1 143 ? 8.084 -7.593 3.119 1.00 89.19 143 VAL A C 1
ATOM 1158 O O . VAL A 1 143 ? 9.078 -6.904 3.348 1.00 89.19 143 VAL A O 1
ATOM 1161 N N . GLY A 1 144 ? 7.363 -8.125 4.105 1.00 88.75 144 GLY A N 1
ATOM 1162 C CA . GLY A 1 144 ? 7.710 -7.982 5.518 1.00 88.75 144 GLY A CA 1
ATOM 1163 C C . GLY A 1 144 ? 7.670 -6.516 5.955 1.00 88.75 144 GLY A C 1
ATOM 1164 O O . GLY A 1 144 ? 6.589 -5.919 6.010 1.00 88.75 144 GLY A O 1
ATOM 1165 N N . THR A 1 145 ? 8.841 -5.948 6.255 1.00 89.50 145 THR A N 1
ATOM 1166 C CA . THR A 1 145 ? 9.056 -4.531 6.608 1.00 89.50 145 THR A CA 1
ATOM 1167 C C . THR A 1 145 ? 9.444 -3.650 5.424 1.00 89.50 145 THR A C 1
ATOM 1169 O O . THR A 1 145 ? 9.592 -2.442 5.596 1.00 89.50 145 THR A O 1
ATOM 1172 N N . LYS A 1 146 ? 9.649 -4.222 4.235 1.00 90.38 146 LYS A N 1
ATOM 1173 C CA . LYS A 1 146 ? 10.139 -3.495 3.063 1.00 90.38 146 LYS A CA 1
ATOM 1174 C C . LYS A 1 146 ? 9.034 -3.289 2.040 1.00 90.38 146 LYS A C 1
ATOM 1176 O O . LYS A 1 146 ? 8.139 -4.117 1.873 1.00 90.38 146 LYS A O 1
ATOM 1181 N N . VAL A 1 147 ? 9.117 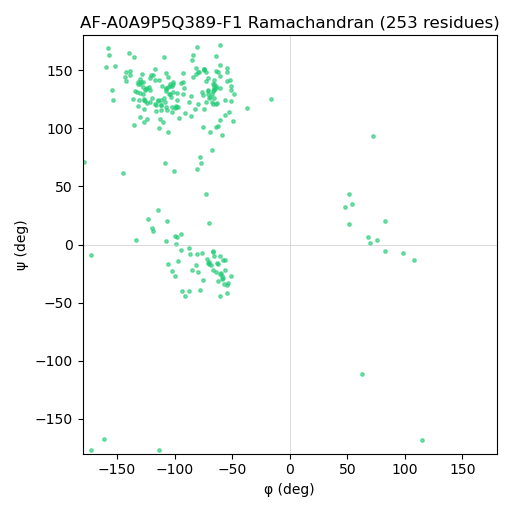-2.174 1.331 1.00 92.38 147 VAL A N 1
ATOM 1182 C CA . VAL A 1 147 ? 8.223 -1.823 0.234 1.00 92.38 147 VAL A CA 1
ATOM 1183 C C . VAL A 1 147 ? 9.058 -1.495 -0.987 1.00 92.38 147 VAL A C 1
ATOM 1185 O O . VAL A 1 147 ? 9.908 -0.609 -0.949 1.00 92.38 147 VAL A O 1
ATOM 1188 N N . PHE A 1 148 ? 8.787 -2.189 -2.082 1.00 92.75 148 PHE A N 1
ATOM 1189 C CA . PHE A 1 148 ? 9.441 -2.003 -3.365 1.00 92.75 148 PHE A CA 1
ATOM 1190 C C . PHE A 1 148 ? 8.499 -1.300 -4.331 1.00 92.75 148 PHE A C 1
ATOM 1192 O O . PHE A 1 148 ? 7.292 -1.544 -4.344 1.00 92.75 148 PHE A O 1
ATOM 1199 N N . TYR A 1 149 ? 9.050 -0.445 -5.178 1.00 93.19 149 TYR A N 1
ATOM 1200 C CA . TYR A 1 149 ? 8.334 0.094 -6.325 1.00 93.19 149 TYR A CA 1
ATOM 1201 C C . TYR A 1 149 ? 9.311 0.435 -7.442 1.00 93.19 149 TYR A C 1
ATOM 1203 O O . TYR A 1 149 ? 10.492 0.693 -7.206 1.00 93.19 149 TYR A O 1
ATOM 1211 N N . VAL A 1 150 ? 8.816 0.410 -8.673 1.00 91.88 150 VAL A N 1
ATOM 1212 C CA . VAL A 1 150 ? 9.603 0.729 -9.862 1.00 91.88 150 VAL A CA 1
ATOM 1213 C C . VAL A 1 150 ? 9.167 2.078 -10.399 1.00 91.88 150 VAL A C 1
ATOM 1215 O O . VAL A 1 150 ? 7.976 2.344 -10.539 1.00 91.88 150 VAL A O 1
ATOM 1218 N N . GLU A 1 151 ? 10.148 2.906 -10.726 1.00 90.69 151 GLU A N 1
ATOM 1219 C CA . GLU A 1 151 ? 9.997 4.191 -11.392 1.00 90.69 151 GLU A CA 1
ATOM 1220 C C . GLU A 1 151 ? 10.556 4.066 -12.816 1.00 90.69 151 GLU A C 1
ATOM 1222 O O . GLU A 1 151 ? 11.770 3.982 -13.021 1.00 90.69 151 GLU A O 1
ATOM 1227 N N . ASN A 1 152 ? 9.667 3.999 -13.807 1.00 88.12 152 ASN A N 1
ATOM 1228 C CA . ASN A 1 152 ? 10.023 4.044 -15.222 1.00 88.12 152 ASN A CA 1
ATOM 1229 C C . ASN A 1 152 ? 10.443 5.465 -15.618 1.00 88.12 152 ASN A C 1
ATOM 1231 O O . ASN A 1 152 ? 9.918 6.455 -15.108 1.00 88.12 152 ASN A O 1
ATOM 1235 N N . ALA A 1 153 ? 11.362 5.571 -16.579 1.00 80.12 153 ALA A N 1
ATOM 1236 C CA . ALA A 1 153 ? 11.758 6.864 -17.119 1.00 80.12 153 ALA A CA 1
ATOM 1237 C C . ALA A 1 153 ? 10.589 7.542 -17.870 1.00 80.12 153 ALA A C 1
ATOM 1239 O O . ALA A 1 153 ? 9.839 6.863 -18.576 1.00 80.12 153 ALA A O 1
ATOM 1240 N N . PRO A 1 154 ? 10.431 8.875 -17.765 1.00 69.19 154 PRO A N 1
ATOM 1241 C CA . PRO A 1 154 ? 9.377 9.597 -18.469 1.00 69.19 154 PRO A CA 1
ATOM 1242 C C . PRO A 1 154 ? 9.557 9.519 -19.994 1.00 69.19 154 PRO A C 1
ATOM 1244 O O . PRO A 1 154 ? 10.657 9.715 -20.515 1.00 69.19 154 PRO A O 1
ATOM 1247 N N . ALA A 1 155 ? 8.451 9.284 -20.709 1.00 58.88 155 ALA A N 1
ATOM 1248 C CA . ALA A 1 155 ? 8.426 9.053 -22.158 1.00 58.88 155 ALA A CA 1
ATOM 1249 C C . ALA A 1 155 ? 8.749 10.298 -23.015 1.00 58.88 155 ALA A C 1
ATOM 1251 O O . ALA A 1 155 ? 9.067 10.165 -24.195 1.00 58.88 155 ALA A O 1
ATOM 1252 N N . GLN A 1 156 ? 8.691 11.513 -22.454 1.00 49.78 156 GLN A N 1
ATOM 1253 C CA . GLN A 1 156 ? 8.884 12.760 -23.201 1.00 49.78 156 GLN A CA 1
ATOM 1254 C C . GLN A 1 156 ? 10.156 13.496 -22.773 1.00 49.78 156 GLN A C 1
ATOM 1256 O O . GLN A 1 156 ? 10.198 14.172 -21.750 1.00 49.78 156 GLN A O 1
ATOM 1261 N N . THR A 1 157 ? 11.219 13.347 -23.563 1.00 43.94 157 THR A N 1
ATOM 1262 C CA . THR A 1 157 ? 12.153 14.417 -23.982 1.00 43.94 157 THR A CA 1
ATOM 1263 C C . THR A 1 157 ? 13.192 13.785 -24.906 1.00 43.94 157 THR A C 1
ATOM 1265 O O . THR A 1 157 ? 14.357 13.591 -24.564 1.00 43.94 157 THR A O 1
ATOM 1268 N N . SER A 1 158 ? 12.746 13.428 -26.110 1.00 48.81 158 SER A N 1
ATOM 1269 C CA . SER A 1 158 ? 13.635 13.156 -27.233 1.00 48.81 158 SER A CA 1
ATOM 1270 C C . SER A 1 158 ? 14.262 14.481 -27.668 1.00 48.81 158 SER A C 1
ATOM 1272 O O . SER A 1 158 ? 13.603 15.240 -28.378 1.00 48.81 158 SER A O 1
ATOM 1274 N N . ARG A 1 159 ? 15.486 14.795 -27.216 1.00 48.84 159 ARG A N 1
ATOM 1275 C CA . ARG A 1 159 ? 16.412 15.648 -27.994 1.00 48.84 159 ARG A CA 1
ATOM 1276 C C . ARG A 1 159 ? 17.842 15.799 -27.481 1.00 48.84 159 ARG A C 1
ATOM 1278 O O . ARG A 1 159 ? 18.629 16.302 -28.263 1.00 48.84 159 ARG A O 1
ATOM 1285 N N . ASN A 1 160 ? 18.229 15.342 -26.285 1.00 41.50 160 ASN A N 1
ATOM 1286 C CA . ASN A 1 160 ? 19.627 15.487 -25.849 1.00 41.50 160 ASN A CA 1
ATOM 1287 C C . ASN A 1 160 ? 20.299 14.174 -25.426 1.00 41.50 160 ASN A C 1
ATOM 1289 O O . ASN A 1 160 ? 19.748 13.358 -24.692 1.00 41.50 160 ASN A O 1
ATOM 1293 N N . HIS A 1 161 ? 21.510 14.027 -25.956 1.00 39.91 161 HIS A N 1
ATOM 1294 C CA . HIS A 1 161 ? 22.447 12.916 -25.907 1.00 39.91 161 HIS A CA 1
ATOM 1295 C C . HIS A 1 161 ? 22.822 12.422 -24.494 1.00 39.91 161 HIS A C 1
ATOM 1297 O O . HIS A 1 161 ? 22.994 13.208 -23.569 1.00 39.91 161 HIS A O 1
ATOM 1303 N N . GLY A 1 162 ? 23.094 11.116 -24.379 1.00 38.62 162 GLY A N 1
ATOM 1304 C CA . GLY A 1 162 ? 24.304 10.649 -23.682 1.00 38.62 162 GLY A CA 1
ATOM 1305 C C . GLY A 1 162 ? 24.185 9.982 -22.308 1.00 38.62 162 GLY A C 1
ATOM 1306 O O . GLY A 1 162 ? 25.145 9.334 -21.900 1.00 38.62 162 GLY A O 1
ATOM 1307 N N . HIS A 1 163 ? 23.053 10.048 -21.602 1.00 40.16 163 HIS A N 1
ATOM 1308 C CA . HIS A 1 163 ? 22.909 9.364 -20.308 1.00 40.16 163 HIS A CA 1
ATOM 1309 C C . HIS A 1 163 ? 21.670 8.472 -20.284 1.00 40.16 163 HIS A C 1
ATOM 1311 O O . HIS A 1 163 ? 20.542 8.946 -20.408 1.00 40.16 163 HIS A O 1
ATOM 1317 N N . SER A 1 164 ? 21.907 7.164 -20.146 1.00 46.03 164 SER A N 1
ATOM 1318 C CA . SER A 1 164 ? 20.889 6.122 -20.011 1.00 46.03 164 SER A CA 1
ATOM 1319 C C . SER A 1 164 ? 19.870 6.521 -18.941 1.00 46.03 164 SER A C 1
ATOM 1321 O O . SER A 1 164 ? 20.164 6.511 -17.745 1.00 46.03 164 SER A O 1
ATOM 1323 N N . ARG A 1 165 ? 18.665 6.917 -19.368 1.00 60.19 165 ARG A N 1
ATOM 1324 C CA . ARG A 1 165 ? 17.525 7.145 -18.475 1.00 60.19 165 ARG A CA 1
ATOM 1325 C C . ARG A 1 165 ? 16.944 5.788 -18.101 1.00 60.19 165 ARG A C 1
ATOM 1327 O O . ARG A 1 165 ? 15.947 5.341 -18.652 1.00 60.19 165 ARG A O 1
ATOM 1334 N N . SER A 1 166 ? 17.649 5.108 -17.211 1.00 73.50 166 SER A N 1
ATOM 1335 C CA . SER A 1 166 ? 17.285 3.793 -16.700 1.00 73.50 166 SER A CA 1
ATOM 1336 C C . SER A 1 166 ? 16.071 3.875 -15.780 1.00 73.50 166 SER A C 1
ATOM 1338 O O . SER A 1 166 ? 16.005 4.789 -14.949 1.00 73.50 166 SER A O 1
ATOM 1340 N N . ALA A 1 167 ? 15.193 2.874 -15.834 1.00 87.06 167 ALA A N 1
ATOM 1341 C CA . ALA A 1 167 ? 14.233 2.637 -14.763 1.00 87.06 167 ALA A CA 1
ATOM 1342 C C . ALA A 1 167 ? 14.957 2.491 -13.411 1.00 87.06 167 ALA A C 1
ATOM 1344 O O . ALA A 1 167 ? 16.128 2.102 -13.350 1.00 87.06 167 ALA A O 1
ATOM 1345 N N . ARG A 1 168 ? 14.282 2.833 -12.315 1.00 89.81 168 ARG A N 1
ATOM 1346 C CA . ARG A 1 168 ? 14.839 2.757 -10.960 1.00 89.81 168 ARG A CA 1
ATOM 1347 C C . ARG A 1 168 ? 13.983 1.849 -10.097 1.00 89.81 168 ARG A C 1
ATOM 1349 O O . ARG A 1 168 ? 12.766 1.995 -10.060 1.00 89.81 168 ARG A O 1
ATOM 1356 N N . LEU A 1 169 ? 14.635 0.948 -9.372 1.00 90.44 169 LEU A N 1
ATOM 1357 C CA . LEU A 1 169 ? 14.033 0.240 -8.254 1.00 90.44 169 LEU A CA 1
ATOM 1358 C C . LEU A 1 169 ? 14.197 1.104 -7.006 1.00 90.44 169 LEU A C 1
ATOM 1360 O O . LEU A 1 169 ? 15.303 1.544 -6.684 1.00 90.44 169 LEU A O 1
ATOM 1364 N N . ARG A 1 170 ? 13.099 1.351 -6.307 1.00 91.19 170 ARG A N 1
ATOM 1365 C CA . ARG A 1 170 ? 13.054 2.110 -5.062 1.00 91.19 170 ARG A CA 1
ATOM 1366 C C . ARG A 1 170 ? 12.645 1.180 -3.932 1.00 91.19 170 ARG A C 1
ATOM 1368 O O . ARG A 1 170 ? 11.782 0.323 -4.123 1.00 91.19 170 ARG A O 1
ATOM 1375 N N . VAL A 1 171 ? 13.262 1.366 -2.773 1.00 90.94 171 VAL A N 1
ATOM 1376 C CA . VAL A 1 171 ? 12.988 0.580 -1.569 1.00 90.94 171 VAL A CA 1
ATOM 1377 C C . VAL A 1 171 ? 12.687 1.533 -0.425 1.00 90.94 171 VAL A C 1
ATOM 1379 O O . VAL A 1 171 ? 13.454 2.464 -0.189 1.00 90.94 171 VAL A O 1
ATOM 1382 N N . ILE A 1 172 ? 11.584 1.291 0.274 1.00 91.75 172 ILE A N 1
ATOM 1383 C CA . ILE A 1 172 ? 11.267 1.889 1.570 1.00 91.75 172 ILE A CA 1
ATOM 1384 C C . ILE A 1 172 ? 11.418 0.781 2.605 1.00 91.75 172 ILE A C 1
ATOM 1386 O O . ILE A 1 172 ? 10.778 -0.261 2.493 1.00 91.75 172 ILE A O 1
ATOM 1390 N N . ASP A 1 173 ? 12.271 0.993 3.591 1.00 89.81 173 ASP A N 1
ATOM 1391 C CA . ASP A 1 173 ? 12.567 0.040 4.647 1.00 89.81 173 ASP A CA 1
ATOM 1392 C C . ASP A 1 173 ? 12.043 0.562 5.983 1.00 89.81 173 ASP A C 1
ATOM 1394 O O . ASP A 1 173 ? 12.394 1.666 6.393 1.00 89.81 173 ASP A O 1
ATOM 1398 N N . PHE A 1 174 ? 11.206 -0.229 6.652 1.00 89.12 174 PHE A N 1
ATOM 1399 C CA . PHE A 1 174 ? 10.654 0.078 7.973 1.00 89.12 174 PHE A CA 1
ATOM 1400 C C . PHE A 1 174 ? 11.277 -0.756 9.099 1.00 89.12 174 PHE A C 1
ATOM 1402 O O . PHE A 1 174 ? 10.664 -0.938 10.156 1.00 89.12 174 PHE A O 1
ATOM 1409 N N . SER A 1 175 ? 12.462 -1.322 8.871 1.00 84.62 175 SER A N 1
ATOM 1410 C CA . SER A 1 175 ? 13.140 -2.155 9.865 1.00 84.62 175 SER A CA 1
ATOM 1411 C C . SER A 1 175 ? 13.443 -1.357 11.148 1.00 84.62 175 SER A C 1
ATOM 1413 O O . SER A 1 175 ? 13.943 -0.237 11.070 1.00 84.62 175 SER A O 1
ATOM 1415 N N . PRO A 1 176 ? 13.183 -1.920 12.345 1.00 73.81 176 PRO A N 1
ATOM 1416 C CA . PRO A 1 176 ? 13.237 -1.196 13.624 1.00 73.81 176 PRO A CA 1
ATOM 1417 C C . PRO A 1 176 ? 14.639 -0.727 14.059 1.00 73.81 176 PRO A C 1
ATOM 1419 O O . PRO A 1 176 ? 14.749 -0.016 15.053 1.00 73.81 176 PRO A O 1
ATOM 1422 N N . PHE A 1 177 ? 15.689 -1.100 13.323 1.00 69.81 177 PHE A N 1
ATOM 1423 C CA . PHE A 1 177 ? 17.090 -0.773 13.615 1.00 69.81 177 PHE A CA 1
ATOM 1424 C C . PHE A 1 177 ? 17.781 -0.031 12.461 1.00 69.81 177 PHE A C 1
ATOM 1426 O O . PHE A 1 177 ? 19.000 -0.088 12.335 1.00 69.81 177 PHE A O 1
ATOM 1433 N N . SER A 1 178 ? 17.025 0.624 11.573 1.00 63.94 178 SER A N 1
ATOM 1434 C CA . SER A 1 178 ? 17.637 1.402 10.495 1.00 63.94 178 SER A CA 1
ATOM 1435 C C . SER A 1 178 ? 18.377 2.620 11.056 1.00 63.94 178 SER A C 1
ATOM 1437 O O . SER A 1 178 ? 17.781 3.410 11.786 1.00 63.94 178 SER A O 1
ATOM 1439 N N . GLU A 1 179 ? 19.634 2.813 10.660 1.00 59.31 179 GLU A N 1
ATOM 1440 C CA . GLU A 1 179 ? 20.520 3.905 11.107 1.00 59.31 179 GLU A CA 1
ATOM 1441 C C . GLU A 1 179 ? 20.124 5.308 10.590 1.00 59.31 179 GLU A C 1
ATOM 1443 O O . GLU A 1 179 ? 20.947 6.218 10.568 1.00 59.31 179 GLU A O 1
ATOM 1448 N N . SER A 1 180 ? 18.888 5.519 10.125 1.00 57.97 180 SER A N 1
ATOM 1449 C CA . SER A 1 180 ? 18.512 6.781 9.480 1.00 57.97 180 SER A CA 1
ATOM 1450 C C . SER A 1 180 ? 18.518 7.958 10.461 1.00 57.97 180 SER A C 1
ATOM 1452 O O . SER A 1 180 ? 17.800 7.957 11.462 1.00 57.97 180 SER A O 1
ATOM 1454 N N . VAL A 1 181 ? 19.309 8.983 10.127 1.00 56.00 181 VAL A N 1
ATOM 1455 C CA . VAL A 1 181 ? 19.497 10.220 10.906 1.00 56.00 181 VAL A CA 1
ATOM 1456 C C . VAL A 1 181 ? 18.616 11.370 10.388 1.00 56.00 181 VAL A C 1
ATOM 1458 O O . VAL A 1 181 ? 18.419 12.355 11.097 1.00 56.00 181 VAL A O 1
ATOM 1461 N N . GLU A 1 182 ? 18.025 11.256 9.191 1.00 58.97 182 GLU A N 1
ATOM 1462 C CA . GLU A 1 182 ? 17.249 12.342 8.572 1.00 58.97 182 GLU A CA 1
ATOM 1463 C C . GLU A 1 182 ? 15.791 11.964 8.259 1.00 58.97 182 GLU A C 1
ATOM 1465 O O . GLU A 1 182 ? 15.509 10.839 7.832 1.00 58.97 182 GLU A O 1
ATOM 1470 N N . PRO A 1 183 ? 14.842 12.910 8.423 1.00 58.62 183 PRO A N 1
ATOM 1471 C CA . PRO A 1 183 ? 13.461 12.702 8.022 1.00 58.62 183 PRO A CA 1
ATOM 1472 C C . PRO A 1 183 ? 13.383 12.559 6.492 1.00 58.62 183 PRO A C 1
ATOM 1474 O O . PRO A 1 183 ? 13.857 13.438 5.762 1.00 58.62 183 PRO A O 1
ATOM 1477 N N . PRO A 1 184 ? 12.782 11.478 5.973 1.00 65.62 184 PRO A N 1
ATOM 1478 C CA . PRO A 1 184 ? 12.731 11.257 4.538 1.00 65.62 184 PRO A CA 1
ATOM 1479 C C . PRO A 1 184 ? 11.869 12.328 3.847 1.00 65.62 184 PRO A C 1
ATOM 1481 O O . PRO A 1 184 ? 10.804 12.718 4.329 1.00 65.62 184 PRO A O 1
ATOM 1484 N N . ARG A 1 185 ? 12.335 12.824 2.695 1.00 68.31 185 ARG A N 1
ATOM 1485 C CA . ARG A 1 185 ? 11.592 13.784 1.858 1.00 68.31 185 ARG A CA 1
ATOM 1486 C C . ARG A 1 185 ? 10.442 13.079 1.122 1.00 68.31 185 ARG A C 1
ATOM 1488 O O . ARG A 1 185 ? 10.548 11.902 0.787 1.00 68.31 185 ARG A O 1
ATOM 1495 N N . GLY A 1 186 ? 9.353 13.797 0.834 1.00 76.50 186 GLY A N 1
ATOM 1496 C CA . GLY A 1 186 ? 8.204 13.257 0.082 1.00 76.50 186 GLY A CA 1
ATOM 1497 C C . GLY A 1 186 ? 7.196 12.453 0.918 1.00 76.50 186 GLY A C 1
ATOM 1498 O O . GLY A 1 186 ? 6.437 11.650 0.375 1.00 76.50 186 GLY A O 1
ATOM 1499 N N . TRP A 1 187 ? 7.193 12.643 2.239 1.00 88.75 187 TRP A N 1
ATOM 1500 C CA . TRP A 1 187 ? 6.169 12.114 3.142 1.00 88.75 187 TRP A CA 1
ATOM 1501 C C . TRP A 1 187 ? 5.161 13.211 3.456 1.00 88.75 187 TRP A C 1
ATOM 1503 O O . TRP A 1 187 ? 5.520 14.238 4.027 1.00 88.75 187 TRP A O 1
ATOM 1513 N N . SER A 1 188 ? 3.902 12.995 3.083 1.00 87.12 188 SER A N 1
ATOM 1514 C CA . SER A 1 188 ? 2.827 13.965 3.307 1.00 87.12 188 SER A CA 1
ATOM 1515 C C . SER A 1 188 ? 2.295 13.920 4.739 1.00 87.12 188 SER A C 1
ATOM 1517 O O 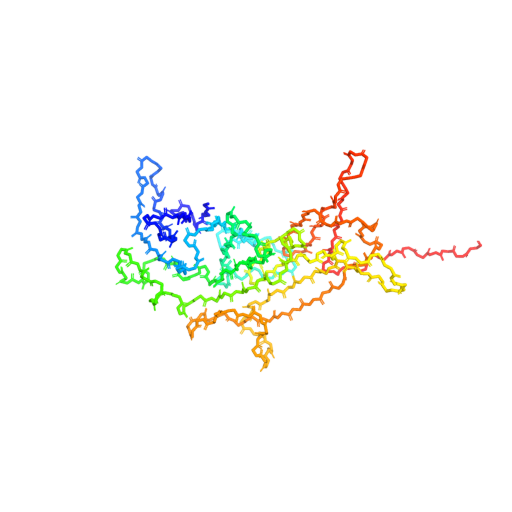. SER A 1 188 ? 1.746 14.903 5.234 1.00 87.12 188 SER A O 1
ATOM 1519 N N . SER A 1 189 ? 2.466 12.795 5.439 1.00 88.44 189 SER A N 1
ATOM 1520 C CA . SER A 1 189 ? 2.099 12.675 6.848 1.00 88.44 189 SER A CA 1
ATOM 1521 C C . SER A 1 189 ? 2.924 11.603 7.552 1.00 88.44 189 SER A C 1
ATOM 1523 O O . SER A 1 189 ? 3.034 10.484 7.060 1.00 88.44 189 SER A O 1
ATOM 1525 N N . ILE A 1 190 ? 3.468 11.915 8.728 1.00 90.44 190 ILE A N 1
ATOM 1526 C CA . ILE A 1 190 ? 4.054 10.926 9.637 1.00 90.44 190 ILE A CA 1
ATOM 1527 C C . ILE A 1 190 ? 3.346 11.066 10.978 1.00 90.44 190 ILE A C 1
ATOM 1529 O O . ILE A 1 190 ? 3.524 12.051 11.695 1.00 90.44 190 ILE A O 1
ATOM 1533 N N . GLY A 1 191 ? 2.505 10.089 11.307 1.00 90.69 191 GLY A N 1
ATOM 1534 C CA . GLY A 1 191 ? 1.805 10.059 12.577 1.00 90.69 191 GLY A CA 1
ATOM 1535 C C . GLY A 1 191 ? 2.794 9.919 13.744 1.00 90.69 191 GLY A C 1
ATOM 1536 O O . GLY A 1 191 ? 3.672 9.049 13.691 1.00 90.69 191 GLY A O 1
ATOM 1537 N N . PRO A 1 192 ? 2.646 10.706 14.827 1.00 89.25 192 PRO A N 1
ATOM 1538 C CA . PRO A 1 192 ? 3.599 10.732 15.943 1.00 89.25 192 PRO A CA 1
ATOM 1539 C C . PRO A 1 192 ? 3.680 9.419 16.741 1.00 89.25 192 PRO A C 1
ATOM 1541 O O . PRO A 1 192 ? 4.547 9.270 17.593 1.00 89.25 192 PRO A O 1
ATOM 1544 N N . ARG A 1 193 ? 2.773 8.465 16.496 1.00 89.75 193 ARG A N 1
ATOM 1545 C CA . ARG A 1 193 ? 2.714 7.143 17.142 1.00 89.75 193 ARG A CA 1
ATOM 1546 C C . ARG A 1 193 ? 2.843 5.985 16.148 1.00 89.75 193 ARG A C 1
ATOM 1548 O O . ARG A 1 193 ? 2.495 4.855 16.486 1.00 89.75 193 ARG A O 1
ATOM 1555 N N . SER A 1 194 ? 3.279 6.245 14.916 1.00 86.50 194 SER A N 1
ATOM 1556 C CA . SER A 1 194 ? 3.309 5.235 13.849 1.00 86.50 194 SER A CA 1
ATOM 1557 C C . SER A 1 194 ? 4.261 4.067 14.115 1.00 86.50 194 SER A C 1
ATOM 1559 O O . SER A 1 194 ? 4.038 2.974 13.598 1.00 86.50 194 SER A O 1
ATOM 1561 N N . ASN A 1 195 ? 5.287 4.252 14.955 1.00 84.19 195 ASN A N 1
ATOM 1562 C CA . ASN A 1 195 ? 6.327 3.254 15.243 1.00 84.19 195 ASN A CA 1
ATOM 1563 C C . ASN A 1 195 ? 6.988 2.666 13.975 1.00 84.19 195 ASN A C 1
ATOM 1565 O O . ASN A 1 195 ? 7.584 1.587 14.042 1.00 84.19 195 ASN A O 1
ATOM 1569 N N . LEU A 1 196 ? 6.844 3.344 12.832 1.00 87.94 196 LEU A N 1
ATOM 1570 C CA . LEU A 1 196 ? 7.461 3.044 11.548 1.00 87.94 196 LEU A CA 1
ATOM 1571 C C . LEU A 1 196 ? 8.407 4.197 11.228 1.00 87.94 196 LEU A C 1
ATOM 1573 O O . LEU A 1 196 ? 7.979 5.348 11.178 1.00 87.94 196 LEU A O 1
ATOM 1577 N N . ILE A 1 197 ? 9.679 3.880 11.011 1.00 87.62 197 ILE A N 1
ATOM 1578 C CA . ILE A 1 197 ? 10.702 4.852 10.628 1.00 87.62 197 ILE A CA 1
ATOM 1579 C C . ILE A 1 197 ? 11.113 4.489 9.200 1.00 87.62 197 ILE A C 1
ATOM 1581 O O . ILE A 1 197 ? 11.707 3.430 9.013 1.00 87.62 197 ILE A O 1
ATOM 1585 N N . PRO A 1 198 ? 10.735 5.280 8.180 1.00 89.94 198 PRO A N 1
ATOM 1586 C CA . PRO A 1 198 ? 11.075 4.957 6.805 1.00 89.94 198 PRO A CA 1
ATOM 1587 C C . PRO A 1 198 ? 12.538 5.282 6.517 1.00 89.94 198 PRO A C 1
ATOM 1589 O O . PRO A 1 198 ? 12.981 6.408 6.732 1.00 89.94 198 PRO A O 1
ATOM 1592 N N . THR A 1 199 ? 13.248 4.328 5.926 1.00 88.44 199 THR A N 1
ATOM 1593 C CA . THR A 1 199 ? 14.538 4.552 5.268 1.00 88.44 199 THR A CA 1
ATOM 1594 C C . THR A 1 199 ? 14.379 4.289 3.779 1.00 88.44 199 THR A C 1
ATOM 1596 O O . THR A 1 199 ? 13.937 3.213 3.382 1.00 88.44 199 THR A O 1
ATOM 1599 N N . GLU A 1 200 ? 14.713 5.262 2.936 1.00 88.19 200 GLU A N 1
ATOM 1600 C CA . GLU A 1 200 ? 14.561 5.128 1.486 1.00 88.19 200 GLU A CA 1
ATOM 1601 C C . GLU A 1 200 ? 15.903 4.916 0.792 1.00 88.19 200 GLU A C 1
ATOM 1603 O O . GLU A 1 200 ? 16.878 5.616 1.052 1.00 88.19 200 GLU A O 1
ATOM 1608 N N . SER A 1 201 ? 15.938 3.974 -0.147 1.00 87.31 201 SER A N 1
ATOM 1609 C CA . SER A 1 201 ? 17.078 3.762 -1.037 1.00 87.31 201 SER A CA 1
ATOM 1610 C C . SER A 1 201 ? 16.615 3.568 -2.480 1.00 87.31 201 SER A C 1
ATOM 1612 O O . SER A 1 201 ? 15.445 3.297 -2.767 1.00 87.31 201 SER A O 1
ATOM 1614 N N . SER A 1 202 ? 17.534 3.757 -3.425 1.00 88.38 202 SER A N 1
ATOM 1615 C CA . SER A 1 202 ? 17.237 3.626 -4.850 1.00 88.38 202 SER A CA 1
ATOM 1616 C C . SER A 1 202 ? 18.390 2.984 -5.598 1.00 88.38 202 SER A C 1
ATOM 1618 O O . SER A 1 202 ? 19.546 3.331 -5.359 1.00 88.38 202 SER A O 1
ATOM 1620 N N . ARG A 1 203 ? 18.072 2.115 -6.556 1.00 87.25 203 ARG A N 1
ATOM 1621 C CA . ARG A 1 203 ? 19.036 1.472 -7.446 1.00 87.25 203 ARG A CA 1
ATOM 1622 C C . ARG A 1 203 ? 18.586 1.624 -8.896 1.00 87.25 203 ARG A C 1
ATOM 1624 O O . ARG A 1 203 ? 17.439 1.342 -9.232 1.00 87.25 203 ARG A O 1
ATOM 1631 N N . SER A 1 204 ? 19.492 2.068 -9.762 1.00 87.19 204 SER A N 1
ATOM 1632 C CA . SER A 1 204 ? 19.264 2.057 -11.211 1.00 87.19 204 SER A CA 1
ATOM 1633 C C . SER A 1 204 ? 19.177 0.613 -11.711 1.00 87.19 204 SER A C 1
ATOM 1635 O O . SER A 1 204 ? 19.982 -0.232 -11.314 1.00 87.19 204 SER A O 1
ATOM 1637 N N . ILE A 1 205 ? 18.194 0.335 -12.565 1.00 85.25 205 ILE A N 1
ATOM 1638 C CA . ILE A 1 205 ? 18.050 -0.936 -13.270 1.00 85.25 205 ILE A CA 1
ATOM 1639 C C . ILE A 1 205 ? 18.801 -0.793 -14.600 1.00 85.25 205 ILE A C 1
ATOM 1641 O O . ILE A 1 205 ? 18.385 0.016 -15.433 1.00 85.25 205 ILE A O 1
ATOM 1645 N N . PRO A 1 206 ? 19.904 -1.529 -14.824 1.00 81.94 206 PRO A N 1
ATOM 1646 C CA . PRO A 1 206 ? 20.680 -1.407 -16.053 1.00 81.94 206 PRO A CA 1
ATOM 1647 C C . PRO A 1 206 ? 19.803 -1.600 -17.293 1.00 81.94 206 PRO A C 1
ATOM 1649 O O . PRO A 1 206 ? 18.951 -2.485 -17.320 1.00 81.94 206 PRO A O 1
ATOM 1652 N N . SER A 1 207 ? 20.036 -0.818 -18.350 1.00 79.12 207 SER A N 1
ATOM 1653 C CA . SER A 1 207 ? 19.291 -0.963 -19.611 1.00 79.12 207 SER A CA 1
ATOM 1654 C C . SER A 1 207 ? 19.448 -2.357 -20.226 1.00 79.12 207 SER A C 1
ATOM 1656 O O . SER A 1 207 ? 18.519 -2.843 -20.861 1.00 79.12 207 SER A O 1
ATOM 1658 N N . SER A 1 208 ? 20.585 -3.017 -19.983 1.00 78.88 208 SER A N 1
ATOM 1659 C CA . SER A 1 208 ? 20.844 -4.414 -20.354 1.00 78.88 208 SER A CA 1
ATOM 1660 C C . SER A 1 208 ? 19.980 -5.426 -19.597 1.00 78.88 208 SER A C 1
ATOM 1662 O O . SER A 1 208 ? 19.818 -6.542 -20.058 1.00 78.88 208 SER A O 1
ATOM 1664 N N . SER A 1 209 ? 19.448 -5.066 -18.428 1.00 78.38 209 SER A N 1
ATOM 1665 C CA . SER A 1 209 ? 18.554 -5.920 -17.635 1.00 78.38 209 SER A CA 1
ATOM 1666 C C . SER A 1 209 ? 17.087 -5.761 -18.030 1.00 78.38 209 SER A C 1
ATOM 1668 O O . SER A 1 209 ? 16.230 -6.415 -17.450 1.00 78.38 209 SER A O 1
ATOM 1670 N N . VAL A 1 210 ? 16.766 -4.859 -18.957 1.00 81.25 210 VAL A N 1
ATOM 1671 C CA . VAL A 1 210 ? 15.392 -4.621 -19.425 1.00 81.25 210 VAL A CA 1
ATOM 1672 C C . VAL A 1 210 ? 15.302 -4.545 -20.947 1.00 81.25 210 VAL A C 1
ATOM 1674 O O . VAL A 1 210 ? 14.245 -4.227 -21.472 1.00 81.25 210 VAL A O 1
ATOM 1677 N N . ASP A 1 211 ? 16.403 -4.781 -21.666 1.00 77.06 211 ASP A N 1
ATOM 1678 C CA . ASP A 1 211 ? 16.508 -4.645 -23.126 1.00 77.06 211 ASP A CA 1
ATOM 1679 C C . ASP A 1 211 ? 15.932 -3.325 -23.676 1.00 77.06 211 ASP A C 1
ATOM 1681 O O . ASP A 1 211 ? 15.378 -3.258 -24.773 1.00 77.06 211 ASP A O 1
ATOM 1685 N N . GLY A 1 212 ? 16.037 -2.253 -22.883 1.00 76.00 212 GLY A N 1
ATOM 1686 C CA . GLY A 1 212 ? 15.449 -0.944 -23.187 1.00 76.00 212 GLY A CA 1
ATOM 1687 C C . GLY A 1 212 ? 13.914 -0.882 -23.163 1.00 76.00 212 GLY A C 1
ATOM 1688 O O . GLY A 1 212 ? 13.359 0.155 -23.523 1.00 76.00 212 GLY A O 1
ATOM 1689 N N . LEU A 1 213 ? 13.223 -1.945 -22.744 1.00 82.44 213 LEU A N 1
ATOM 1690 C CA . LEU A 1 213 ? 11.768 -1.984 -22.614 1.00 82.44 213 LEU A CA 1
ATOM 1691 C C . LEU A 1 213 ? 11.305 -1.391 -21.272 1.00 82.44 213 LEU A C 1
ATOM 1693 O O . LEU A 1 213 ? 11.963 -1.591 -20.245 1.00 82.44 213 LEU A O 1
ATOM 1697 N N . PRO A 1 214 ? 10.153 -0.694 -21.241 1.00 86.25 214 PRO A N 1
ATOM 1698 C CA . PRO A 1 214 ? 9.534 -0.276 -19.990 1.00 86.25 214 PRO A CA 1
ATOM 1699 C C . PRO A 1 214 ? 9.139 -1.477 -19.127 1.00 86.25 214 PRO A C 1
ATOM 1701 O O . PRO A 1 214 ? 8.755 -2.538 -19.628 1.00 86.25 214 PRO A O 1
ATOM 1704 N N . ILE A 1 215 ? 9.180 -1.292 -17.808 1.00 89.31 215 ILE A N 1
ATOM 1705 C CA . ILE A 1 215 ? 8.715 -2.305 -16.862 1.00 89.31 215 ILE A CA 1
ATOM 1706 C C . ILE A 1 215 ? 7.195 -2.172 -16.735 1.00 89.31 215 ILE A C 1
ATOM 1708 O O . ILE A 1 215 ? 6.672 -1.142 -16.293 1.00 89.31 215 ILE A O 1
ATOM 1712 N N . LYS A 1 216 ? 6.479 -3.223 -17.138 1.00 90.31 216 LYS A N 1
ATOM 1713 C CA . LYS A 1 216 ? 5.018 -3.317 -17.078 1.00 90.31 216 LYS A CA 1
ATOM 1714 C C . LYS A 1 216 ? 4.527 -3.625 -15.671 1.00 90.31 216 LYS A C 1
ATOM 1716 O O . LYS A 1 216 ? 3.504 -3.075 -15.282 1.00 90.31 216 LYS A O 1
ATOM 1721 N N . ASP A 1 217 ? 5.215 -4.488 -14.939 1.00 89.06 217 ASP A N 1
ATOM 1722 C CA . ASP A 1 217 ? 4.864 -4.871 -13.571 1.00 89.06 217 ASP A CA 1
ATOM 1723 C C . ASP A 1 217 ? 6.102 -5.419 -12.855 1.00 89.06 217 ASP A C 1
ATOM 1725 O O . ASP A 1 217 ? 7.127 -5.690 -13.484 1.00 89.06 217 ASP A O 1
ATOM 1729 N N . ALA A 1 218 ? 6.015 -5.606 -11.548 1.00 89.69 218 ALA A N 1
ATOM 1730 C CA . ALA A 1 218 ? 7.018 -6.322 -10.783 1.00 89.69 218 ALA A CA 1
ATOM 1731 C C . ALA A 1 218 ? 6.352 -7.210 -9.731 1.00 89.69 218 ALA A C 1
ATOM 1733 O O . ALA A 1 218 ? 5.173 -7.074 -9.428 1.00 89.69 218 ALA A O 1
ATOM 1734 N N . ASN A 1 219 ? 7.110 -8.142 -9.178 1.00 87.31 219 ASN A N 1
ATOM 1735 C CA . ASN A 1 219 ? 6.729 -8.876 -7.986 1.00 87.31 219 ASN A CA 1
ATOM 1736 C C . ASN A 1 219 ? 7.959 -9.007 -7.091 1.00 87.31 219 ASN A C 1
ATOM 1738 O O . ASN A 1 219 ? 9.084 -9.032 -7.587 1.00 87.31 219 ASN A O 1
ATOM 1742 N N . ALA A 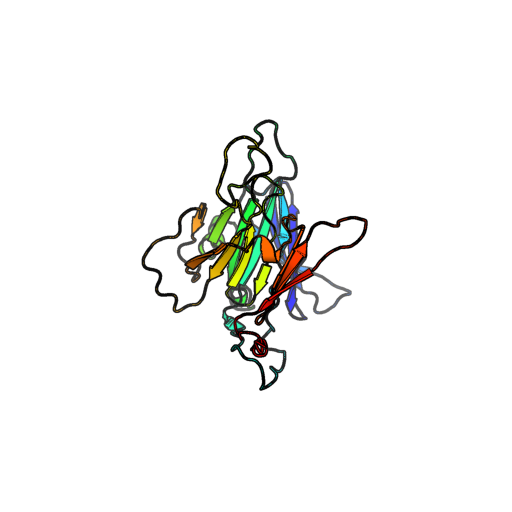1 220 ? 7.752 -9.057 -5.784 1.00 84.50 220 ALA A N 1
ATOM 1743 C CA . ALA A 1 220 ? 8.829 -9.148 -4.817 1.00 84.50 220 ALA A CA 1
ATOM 1744 C C . ALA A 1 220 ? 8.518 -10.236 -3.789 1.00 84.50 220 ALA A C 1
ATOM 1746 O O . ALA A 1 220 ? 7.428 -10.283 -3.209 1.00 84.50 220 ALA A O 1
ATOM 1747 N N . THR A 1 221 ? 9.502 -11.096 -3.569 1.00 81.62 221 THR A N 1
ATOM 1748 C CA . THR A 1 221 ? 9.576 -12.023 -2.441 1.00 81.62 221 THR A CA 1
ATOM 1749 C C . THR A 1 221 ? 10.750 -11.618 -1.553 1.00 81.62 221 THR A C 1
ATOM 1751 O O . THR A 1 221 ? 11.408 -10.606 -1.802 1.00 81.62 221 THR A O 1
ATOM 1754 N N . GLU A 1 222 ? 11.011 -12.386 -0.500 1.00 75.38 222 GLU A N 1
ATOM 1755 C CA . GLU A 1 222 ? 12.148 -12.147 0.397 1.00 75.38 222 GLU A CA 1
ATOM 1756 C C . GLU A 1 222 ? 13.494 -12.275 -0.336 1.00 75.38 222 GLU A C 1
ATOM 1758 O O . GLU A 1 222 ? 14.420 -11.519 -0.056 1.00 75.38 222 GLU A O 1
ATOM 1763 N N . ASP A 1 223 ? 13.559 -13.142 -1.351 1.00 73.81 223 ASP A N 1
ATOM 1764 C CA . ASP A 1 223 ? 14.807 -13.477 -2.046 1.00 73.81 223 ASP A CA 1
ATOM 1765 C C . ASP A 1 223 ? 14.968 -12.794 -3.411 1.00 73.81 223 ASP A C 1
ATOM 1767 O O . ASP A 1 223 ? 16.084 -12.667 -3.927 1.00 73.81 223 ASP A O 1
ATOM 1771 N N . ASN A 1 224 ? 13.860 -12.386 -4.037 1.00 80.44 224 ASN A N 1
ATOM 1772 C CA . ASN A 1 224 ? 13.853 -12.014 -5.448 1.00 80.44 224 ASN A CA 1
ATOM 1773 C C . ASN A 1 224 ? 12.931 -10.834 -5.743 1.00 80.44 224 ASN A C 1
ATOM 1775 O O . ASN A 1 224 ? 11.816 -10.742 -5.233 1.00 80.44 224 ASN A O 1
ATOM 1779 N N . VAL A 1 225 ? 13.361 -9.990 -6.679 1.00 85.06 225 VAL A N 1
ATOM 1780 C CA . VAL A 1 225 ? 12.494 -9.034 -7.371 1.00 85.06 225 VAL A CA 1
ATOM 1781 C C . VAL A 1 225 ? 12.375 -9.465 -8.826 1.00 85.06 225 VAL A C 1
ATOM 1783 O O . VAL A 1 225 ? 13.350 -9.471 -9.572 1.00 85.06 225 VAL A O 1
ATOM 1786 N N . VAL A 1 226 ? 11.169 -9.828 -9.241 1.00 89.38 226 VAL A N 1
ATOM 1787 C CA . VAL A 1 226 ? 10.848 -10.246 -10.605 1.00 89.38 226 VAL A CA 1
ATOM 1788 C C . VAL A 1 226 ? 10.271 -9.053 -11.356 1.00 89.38 226 VAL A C 1
ATOM 1790 O O . VAL A 1 226 ? 9.292 -8.459 -10.918 1.00 89.38 226 VAL A O 1
ATOM 1793 N N . LEU A 1 227 ? 10.867 -8.693 -12.486 1.00 90.81 227 LEU A N 1
ATOM 1794 C CA . LEU A 1 227 ? 10.436 -7.612 -13.364 1.00 90.81 227 LEU A CA 1
ATOM 1795 C C . LEU A 1 227 ? 9.733 -8.193 -14.586 1.00 90.81 227 LEU A C 1
ATOM 1797 O O . LEU A 1 227 ? 10.310 -9.006 -15.305 1.00 90.81 227 LEU A O 1
ATOM 1801 N N . PHE A 1 228 ? 8.520 -7.730 -14.858 1.00 91.31 228 PHE A N 1
ATOM 1802 C CA . PHE A 1 228 ? 7.769 -8.062 -16.062 1.00 91.31 228 PHE A CA 1
ATOM 1803 C C . PHE A 1 228 ? 7.850 -6.886 -17.029 1.00 91.31 228 PHE A C 1
ATOM 1805 O O . PHE A 1 228 ? 7.393 -5.787 -16.714 1.00 91.31 228 PHE A O 1
ATOM 1812 N N . LEU A 1 229 ? 8.422 -7.100 -18.208 1.00 90.50 229 LEU A N 1
ATOM 1813 C CA . LEU A 1 229 ? 8.595 -6.051 -19.214 1.00 90.50 229 LEU A CA 1
ATOM 1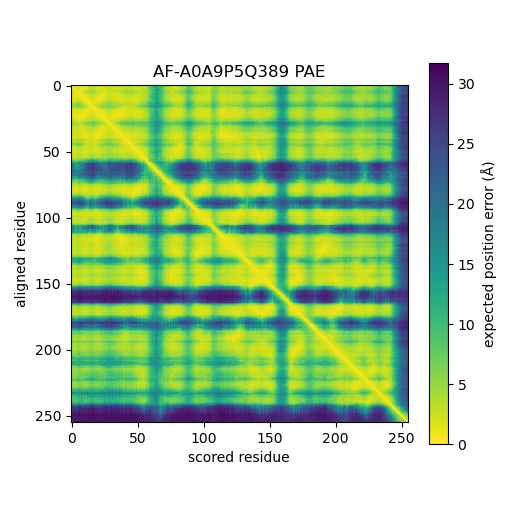814 C C . LEU A 1 229 ? 7.325 -5.888 -20.060 1.00 90.50 229 LEU A C 1
ATOM 1816 O O . LEU A 1 229 ? 6.434 -6.745 -20.049 1.00 90.50 229 LEU A O 1
ATOM 1820 N N . GLU A 1 230 ? 7.207 -4.770 -20.774 1.00 87.44 230 GLU A N 1
ATOM 1821 C CA . GLU A 1 230 ? 6.172 -4.623 -21.800 1.00 87.44 230 GLU A CA 1
ATOM 1822 C C . GLU A 1 230 ? 6.324 -5.676 -22.902 1.00 87.44 230 GLU A C 1
ATOM 1824 O O . GLU A 1 230 ? 7.430 -6.089 -23.255 1.00 87.44 230 GLU A O 1
ATOM 1829 N N . ALA A 1 231 ? 5.189 -6.137 -23.433 1.00 86.75 231 ALA A N 1
ATOM 1830 C CA . ALA A 1 231 ? 5.195 -7.181 -24.443 1.00 86.75 231 ALA A CA 1
ATOM 1831 C C . ALA A 1 231 ? 5.734 -6.640 -25.772 1.00 86.75 231 ALA A C 1
ATOM 1833 O O . ALA A 1 231 ? 5.279 -5.610 -26.270 1.00 86.75 231 ALA A O 1
ATOM 1834 N N . ARG A 1 232 ? 6.658 -7.379 -26.385 1.00 83.75 232 ARG A N 1
ATOM 1835 C CA . ARG A 1 232 ? 7.185 -7.095 -27.719 1.00 83.75 232 ARG A CA 1
ATOM 1836 C C . ARG A 1 232 ? 6.873 -8.281 -28.618 1.00 83.75 232 ARG A C 1
ATOM 1838 O O . ARG A 1 232 ? 7.196 -9.413 -28.281 1.00 83.75 232 ARG A O 1
ATOM 1845 N N . GLN A 1 233 ? 6.225 -8.019 -29.756 1.00 84.94 233 GLN A N 1
ATOM 1846 C CA . GLN A 1 233 ? 5.845 -9.060 -30.728 1.00 84.94 233 GLN A CA 1
ATOM 1847 C C . GLN A 1 233 ? 5.017 -10.207 -30.107 1.00 84.94 233 GLN A C 1
ATOM 1849 O O . GLN A 1 233 ? 5.162 -11.361 -30.487 1.00 84.94 233 GLN A O 1
ATOM 1854 N N . GLY A 1 234 ? 4.158 -9.894 -29.131 1.00 82.88 234 GLY A N 1
ATOM 1855 C CA . GLY A 1 234 ? 3.309 -10.883 -28.454 1.00 82.88 234 GLY A CA 1
ATOM 1856 C C . GLY A 1 234 ? 3.983 -11.658 -27.316 1.00 82.88 234 GLY A C 1
ATOM 1857 O O . GLY A 1 234 ? 3.289 -12.371 -26.598 1.00 82.88 234 GLY A O 1
ATOM 1858 N N . TYR A 1 235 ? 5.288 -11.479 -27.086 1.00 84.06 235 TYR A N 1
ATOM 1859 C CA . TYR A 1 235 ? 6.014 -12.116 -25.985 1.00 84.06 235 TYR A CA 1
ATOM 1860 C C . TYR A 1 235 ? 6.244 -11.139 -24.833 1.00 84.06 235 TYR A C 1
ATOM 1862 O O . TYR A 1 235 ? 6.630 -9.989 -25.050 1.00 84.06 235 TYR A O 1
ATOM 1870 N N . GLN A 1 236 ? 6.023 -11.605 -23.602 1.00 86.75 236 GLN A N 1
ATOM 1871 C CA . GLN A 1 236 ? 6.327 -10.856 -22.386 1.00 86.75 236 GLN A CA 1
ATOM 1872 C C . GLN A 1 236 ? 7.621 -11.384 -21.763 1.00 86.75 236 GLN A C 1
ATOM 1874 O O . GLN A 1 236 ? 7.672 -12.521 -21.300 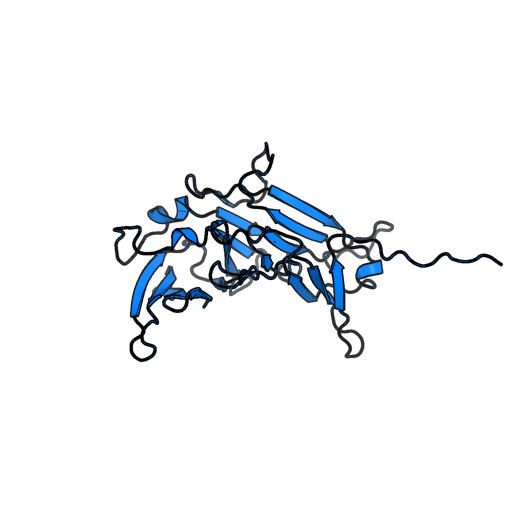1.00 86.75 236 GLN A O 1
ATOM 1879 N N . SER A 1 237 ? 8.655 -10.547 -21.741 1.00 86.94 237 SER A N 1
ATOM 1880 C CA . SER A 1 237 ? 9.937 -10.885 -21.121 1.00 86.94 237 SER A CA 1
ATOM 1881 C C . SER A 1 237 ? 9.899 -10.675 -19.607 1.00 86.94 237 SER A C 1
ATOM 1883 O O . SER A 1 237 ? 9.244 -9.755 -19.106 1.00 86.94 237 SER A O 1
ATOM 1885 N N . VAL A 1 238 ? 10.638 -11.518 -18.884 1.00 88.12 238 VAL A N 1
ATOM 1886 C CA . VAL A 1 238 ? 10.757 -11.486 -17.423 1.00 88.12 238 VAL A CA 1
ATOM 1887 C C . VAL A 1 238 ? 12.231 -11.448 -17.040 1.00 88.12 238 VAL A C 1
ATOM 1889 O O . VAL A 1 238 ? 13.024 -12.203 -17.596 1.00 88.12 238 VAL A O 1
ATOM 1892 N N . ASN A 1 239 ? 12.595 -10.598 -16.080 1.00 85.56 239 ASN A N 1
ATOM 1893 C CA . ASN A 1 239 ? 13.939 -10.551 -15.508 1.00 85.56 239 ASN A CA 1
ATOM 1894 C C . ASN A 1 239 ? 13.897 -10.718 -13.992 1.00 85.56 239 ASN A C 1
ATOM 1896 O O . ASN A 1 239 ? 13.086 -10.091 -13.320 1.00 85.56 239 ASN A O 1
ATOM 1900 N N . ILE A 1 240 ? 14.782 -11.552 -13.451 1.00 84.56 240 ILE A N 1
ATOM 1901 C CA . ILE A 1 240 ? 14.848 -11.843 -12.016 1.00 84.56 240 ILE A CA 1
ATOM 1902 C C . ILE A 1 240 ? 16.082 -11.152 -11.442 1.00 84.56 240 ILE A C 1
ATOM 1904 O O . ILE A 1 240 ? 17.211 -11.436 -11.837 1.00 84.56 240 ILE A O 1
ATOM 1908 N N . LEU A 1 241 ? 15.860 -10.233 -10.509 1.00 80.62 241 LEU A N 1
ATOM 1909 C CA . LEU A 1 241 ? 16.898 -9.597 -9.715 1.00 80.62 241 LEU A CA 1
ATOM 1910 C C . LEU A 1 241 ? 17.001 -10.352 -8.389 1.00 80.62 241 LEU A C 1
ATOM 1912 O O . LEU A 1 241 ? 16.101 -10.267 -7.555 1.00 80.62 241 LEU A O 1
ATOM 1916 N N . THR A 1 242 ? 18.087 -11.094 -8.201 1.00 69.94 242 THR A N 1
ATOM 1917 C CA . THR A 1 242 ? 18.358 -11.817 -6.954 1.00 69.94 242 THR A CA 1
ATOM 1918 C C . THR A 1 242 ? 19.210 -10.958 -6.018 1.00 69.94 242 THR A C 1
ATOM 1920 O O . THR A 1 242 ? 20.064 -10.178 -6.465 1.00 69.94 242 THR A O 1
ATOM 1923 N N . PHE A 1 243 ? 19.015 -11.095 -4.705 1.00 62.28 243 PHE A N 1
ATOM 1924 C CA . PHE A 1 243 ? 19.913 -10.504 -3.709 1.00 62.28 243 PHE A CA 1
ATOM 1925 C C . PHE A 1 243 ? 21.199 -11.343 -3.586 1.00 62.28 243 PHE A C 1
ATOM 1927 O O . PHE A 1 243 ? 21.428 -12.014 -2.595 1.00 62.28 243 PHE A O 1
ATOM 1934 N N . GLY A 1 244 ? 22.051 -11.306 -4.615 1.00 43.19 244 GLY A N 1
ATOM 1935 C CA . GLY A 1 244 ? 23.458 -11.707 -4.522 1.00 43.19 244 GLY A CA 1
ATOM 1936 C C . GLY A 1 244 ? 23.752 -13.206 -4.382 1.00 43.19 244 GLY A C 1
ATOM 1937 O O . GLY A 1 244 ? 24.001 -13.709 -3.299 1.00 43.19 244 GLY A O 1
ATOM 1938 N N . ALA A 1 245 ? 23.980 -13.859 -5.515 1.00 33.91 245 ALA A N 1
ATOM 1939 C CA . ALA A 1 245 ? 25.253 -14.539 -5.729 1.00 33.91 245 ALA A CA 1
ATOM 1940 C C . ALA A 1 245 ? 25.704 -14.161 -7.145 1.00 33.91 245 ALA A C 1
ATOM 1942 O O . ALA A 1 245 ? 24.878 -14.205 -8.063 1.00 33.91 245 ALA A O 1
ATOM 1943 N N . PRO A 1 246 ? 26.960 -13.738 -7.371 1.00 39.69 246 PRO A N 1
ATOM 1944 C CA . PRO A 1 246 ? 27.458 -13.666 -8.732 1.00 39.69 246 PRO A CA 1
ATOM 1945 C C . PRO A 1 246 ? 27.301 -15.064 -9.325 1.00 39.69 246 PRO A C 1
ATOM 1947 O O . PRO A 1 246 ? 27.813 -16.039 -8.770 1.00 39.69 246 PRO A O 1
ATOM 1950 N N . VAL A 1 247 ? 26.595 -15.174 -10.451 1.00 41.22 247 VAL A N 1
ATOM 1951 C CA . VAL A 1 247 ? 26.741 -16.362 -11.287 1.00 41.22 247 VAL A CA 1
ATOM 1952 C C . VAL A 1 247 ? 28.232 -16.410 -11.576 1.00 41.22 247 VAL A C 1
ATOM 1954 O O . VAL A 1 247 ? 28.767 -15.491 -12.199 1.00 41.22 247 VAL A O 1
ATOM 1957 N N . SER A 1 248 ? 28.928 -17.406 -11.032 1.00 39.19 248 SER A N 1
ATOM 1958 C CA . SER A 1 248 ? 30.321 -17.657 -11.373 1.00 39.19 248 SER A CA 1
ATOM 1959 C C . SER A 1 248 ? 30.312 -18.111 -12.823 1.00 39.19 248 SER A C 1
ATOM 1961 O O . SER A 1 248 ? 30.239 -19.296 -13.132 1.00 39.19 248 SER A O 1
ATOM 1963 N N . GLY A 1 249 ? 30.252 -17.128 -13.718 1.00 39.62 249 GLY A N 1
ATOM 1964 C CA . GLY A 1 249 ? 30.363 -17.305 -15.143 1.00 39.62 249 GLY A CA 1
ATOM 1965 C C . GLY A 1 249 ? 31.742 -17.869 -15.389 1.00 39.62 249 GLY A C 1
ATOM 1966 O O . GLY A 1 249 ? 32.736 -17.152 -15.288 1.00 39.62 249 GLY A O 1
ATOM 1967 N N . SER A 1 250 ? 31.752 -19.178 -15.619 1.00 38.53 250 SER A N 1
ATOM 1968 C CA . SER A 1 250 ? 32.801 -19.962 -16.249 1.00 38.53 250 SER A CA 1
ATOM 1969 C C . SER A 1 250 ? 33.792 -19.082 -17.014 1.00 38.53 250 SER A C 1
ATOM 1971 O O . SER A 1 250 ? 33.435 -18.277 -17.878 1.00 38.53 250 SER A O 1
ATOM 1973 N N . SER A 1 251 ? 35.057 -19.260 -16.647 1.00 37.25 251 SER A N 1
ATOM 1974 C CA . SER A 1 251 ? 36.222 -18.738 -17.334 1.00 37.25 251 SER A CA 1
ATOM 1975 C C . SER A 1 251 ? 36.031 -18.767 -18.852 1.00 37.25 251 SER A C 1
ATOM 1977 O O . SER A 1 251 ? 35.947 -19.822 -19.479 1.00 37.25 251 SER A O 1
ATOM 1979 N N . ARG A 1 252 ? 36.043 -17.580 -19.470 1.00 37.72 252 ARG A N 1
ATOM 1980 C CA . ARG A 1 252 ? 36.455 -17.450 -20.868 1.00 37.72 252 ARG A CA 1
ATOM 1981 C C . ARG A 1 252 ? 37.883 -17.983 -20.958 1.00 37.72 252 ARG A C 1
ATOM 1983 O O . ARG A 1 252 ? 38.843 -17.257 -20.703 1.00 37.72 252 ARG A O 1
ATOM 1990 N N . MET A 1 253 ? 38.017 -19.260 -21.300 1.00 35.38 253 MET A N 1
ATOM 1991 C CA . MET A 1 253 ? 39.253 -19.799 -21.841 1.00 35.38 253 MET A CA 1
ATOM 1992 C C . MET A 1 253 ? 39.539 -19.032 -23.132 1.00 35.38 253 MET A C 1
ATOM 1994 O O . MET A 1 253 ? 38.861 -19.199 -24.142 1.00 35.38 253 MET A O 1
ATOM 1998 N N . ARG A 1 254 ? 40.537 -18.149 -23.069 1.00 36.75 254 ARG A N 1
ATOM 1999 C CA . ARG A 1 254 ? 41.295 -17.748 -24.249 1.00 36.75 254 ARG A CA 1
ATOM 2000 C C . ARG A 1 254 ? 42.002 -18.992 -24.781 1.00 36.75 254 ARG A C 1
ATOM 2002 O O . ARG A 1 254 ? 42.819 -19.567 -24.061 1.00 36.75 254 ARG A O 1
ATOM 2009 N N . ARG A 1 255 ? 41.735 -19.344 -26.031 1.00 38.75 255 ARG A N 1
ATOM 2010 C CA . ARG A 1 255 ? 42.760 -19.771 -26.982 1.00 38.75 255 ARG A CA 1
ATOM 2011 C C . ARG A 1 255 ? 42.461 -19.108 -28.311 1.00 38.75 255 ARG A C 1
ATOM 2013 O O . ARG A 1 255 ? 41.265 -19.079 -28.670 1.00 38.75 255 ARG A O 1
#

Solvent-accessible surface area (backbone atoms only — not comparable to full-atom values): 15175 Å² total; per-residue (Å²): 103,48,75,79,55,87,45,32,35,37,39,62,52,67,58,96,69,37,18,34,40,34,38,30,39,40,76,43,79,94,60,65,42,80,68,35,36,35,39,44,60,76,92,40,37,68,34,49,64,43,66,34,69,49,60,42,72,54,86,88,55,87,76,63,94,80,58,93,63,87,83,55,52,83,57,20,43,40,38,37,40,37,37,68,70,67,87,55,95,82,77,76,75,59,39,35,37,38,39,32,48,51,61,77,69,54,76,92,76,68,98,67,67,55,68,40,52,34,92,70,56,45,35,37,24,34,29,38,49,39,90,57,65,92,82,37,63,36,74,68,38,26,34,34,42,34,36,37,34,37,41,43,56,77,90,83,73,92,82,77,85,93,69,86,74,45,33,29,43,36,38,39,34,39,52,96,78,62,88,71,89,64,87,65,83,62,56,78,40,75,24,92,64,26,91,63,58,68,43,78,51,76,45,78,43,56,50,84,70,44,76,76,48,57,72,64,42,69,49,52,51,97,63,36,39,39,37,31,34,51,66,54,97,89,43,69,52,75,38,77,48,64,81,76,74,81,77,81,73,72,79,82,76,84,128

Sequence (255 aa):
IQFLDETYLFGVGSRSGTAILSLYNISKVTSVSVVREFELPGTWSDTTMRFSTNSSPRSDVYQTSDALFYTAPETRVLAISSIPTVISRSGYYPVNWLFLKETYFRYPSRKDGFRILWRQWGQYCIIKEIETTPGAIRGPYVVGTKVFYVENAPAQTSRNHGHSRSARLRVIDFSPFSESVEPPRGWSSIGPRSNLIPTESSRSIPSSSVDGLPIKDANATEDNVVLFLEARQGYQSVNILTFGAPVSGSSRMRR

Secondary structure (DSSP, 8-state):
-EESSSSEEEEEEEETTEEEEEEEE-SSGGG-EEEEEEEPPGGGTTEEEEEE-B-SPPTTS---TT-SS---GGG-EEEEEEEESS--TTS---EEEEEEEGGGG-TTS----SEE-HHHHGGG-EEEEE-S-TTSEEEEEEETTEEEEEEPPPS--TT--S-----EEEEEE--TT----SPPTTEEEE-TT-----EEEEEE--GGGTTTPPEEEEEE-SSEEEEEEPPBTTB--EEEEESS-----------

Mean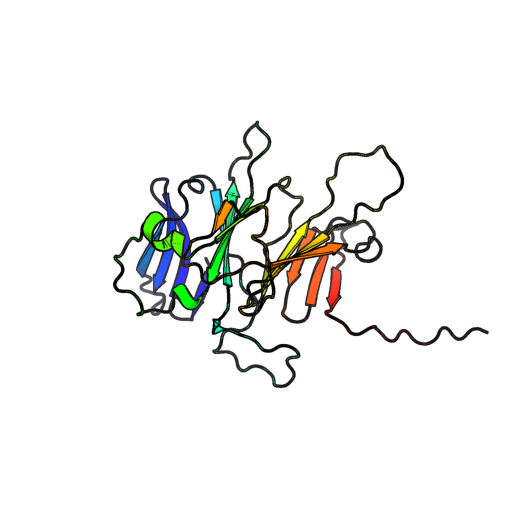 predicted aligned error: 9.99 Å

Nearest PDB structures (foldseek):
  5hog-assembly1_A  TM=5.326E-01  e=6.958E-02  Saccharomyces cerevisiae
  4c8h-assembly1_A  TM=5.866E-01  e=1.591E-01  Saccharomyces cerevisiae
  4c93-assembly1_A  TM=5.343E-01  e=7.352E-02  Saccharomyces cerevisiae
  7y5k-assembly1_C  TM=2.832E-01  e=1.901E+00  Homo sapiens
  6nd4-assembly1_L  TM=1.693E-01  e=5.973E-01  Saccharomyces cerevisiae BY4741

Foldseek 3Di:
DAALDPQWDWDWDADPLWTKIWIWGCVPVVDIDTQAIETDDSVLSQWDKDKADAQADAPPDDDDPPDPDDFPNQQFKTKMWTHGPDCPPVQDDWIKIKIAGSCVPPPDPDPDDRYHYCVGCVLQIWMFTHGDGPPQKADQHHYGQKTKMKGHFDPDDPDDDDDPSFIKIKMWGQDLPDPDPDQDPRIPDHRNNNSGRTDMDMDGDDCVQQVVFTFPYWHDYPFWIKTWGDDDPNDIDIGIDGPDDPPPPDDPDDD